Protein 1J2Z (pdb70)

Solvent-accessible surface area: 12544 Å² total; per-residue (Å²): 95,152,75,13,198,61,12,118,52,22,136,148,11,111,49,73,142,20,6,64,3,18,86,120,0,63,4,16,89,13,1,94,3,27,86,24,0,79,2,39,55,43,0,35,0,65,32,98,2,71,0,1,74,79,0,38,0,31,22,107,0,43,0,4,47,130,7,136,50,173,146,40,180,65,24,185,4,79,0,48,0,14,68,60,2,74,0,83,37,92,1,47,0,2,8,0,4,127,47,24,77,111,67,0,67,3,18,56,118,3,47,1,54,15,130,0,31,0,8,19,4,0,40,3,16,22,69,1,64,0,18,66,14,0,61,0,34,8,42,0,84,5,22,56,48,0,34,3,20,21,109,1,36,2,81,97,96,0,29,3,12,67,0,0,75,2,29,35,156,4,22,0,21,95,0,0,0,0,2,0,22,3,68,23,123,203,10,79,0,131,20,23,5,127,107,34,0,142,100,62,30,116,86,139,22,15,93,53,0,61,44,0,3,139,62,1,22,135,106,160,50,58,40,111,78,10,0,84,95,7,48,126,124,60,63,138,27,90,31,0,99,67,1,0,44,26,7,40,118,24,99,100,29,20,3,156,37,80,103

Organism: Helicobacter pylori (strain ATCC 700392 / 26695) (NCBI:txid85962)

Secondary structure (DSSP, 8-state):
--B-TT-EE-TTSEE-TT-EE-TT-EE-TT-EE-TT-EE-TT-EE-SEEEE-TT-EE-TT-EESPPPS-SS--S---EEEE-SS-EE-TT-EE----TTTTSEEEE-SS-EE-TT-EE-TT-EE-SS-EE-TT-EE-TT-EE-SS-EE-TT-EE-TT-EE-TT-EE-TT-EE-SBB-TTEEEETTBTEEEEE-HHHHHHHS-HHHHHHHHHHHHHHT-SSS-HHHHHHHHHHHTSS-HHHHHHHHHHHH-SS-BPP---

CATH classification: 2.160.10.10 (+1 more: 1.20.1180.10)

Nearest PDB structures (foldseek):
  1j2z-assembly1_A  TM=1.004E+00  e=4.850E-43  Helicobacter pylori
  6oss-assembly1_C  TM=9.678E-01  e=2.119E-19  Proteus mirabilis HI4320
  4e6u-assembly1_A  TM=9.624E-01  e=1.830E-19  Acinetobacter baumannii
  4eqy-assembly1_A  TM=9.671E-01  e=5.912E-19  Burkholderia thailandensis E264
  6p9p-assembly1_A  TM=9.018E-01  e=1.650E-18  Escherichia coli

Sequence (259 aa):
SKIAKTAIISPKAEINKGVEIGEFCVIGDGVKLDEGVKLHNNVTLQGHTFVGKNTEIFPFAVLGTQPQDLKYKGEYSELIIGEDNLIREFCMINPGTEGGIKKTLIGDKNLLMAYVHVAHDCVIGSHCILANGVTLAGHIEIGDYVNIGGLTAIHQFVRIAKGCMIAGKSALGKDVPPYCTVEGNRAFIRGLNRHRMRQLLESKDIDFIYALYKRLFRPIPSLRESAKLELEEHANNPFVKEICSFILESSRGVAYKSS

Structure (mmCIF, N/CA/C/O backbone):
data_1J2Z
#
_entry.id   1J2Z
#
_cell.length_a   90.686
_cell.length_b   90.686
_cell.length_c   148.203
_cell.angle_alpha   90.00
_cell.angle_beta   90.00
_cell.angle_gamma   120.00
#
_symmetry.space_group_name_H-M   'P 63 2 2'
#
loop_
_entity.id
_entity.type
_entity.pdbx_description
1 polymer 'Acyl-[acyl-carrier-protein]--UDP-N-acetylglucosamine O-acyltransferase'
2 non-polymer 'octyl 1-thio-beta-D-glucopyranoside'
3 non-polymer 'SULFATE ION'
4 non-polymer 'L(+)-TARTARIC ACID'
5 water water
#
loop_
_atom_site.group_PDB
_atom_site.id
_atom_site.type_symbol
_atom_site.label_atom_id
_atom_site.label_alt_id
_atom_site.label_comp_id
_atom_site.label_asym_id
_atom_site.label_entity_id
_atom_site.label_seq_id
_atom_site.pdbx_PDB_ins_code
_atom_site.Cartn_x
_atom_site.Cartn_y
_atom_site.Cartn_z
_atom_site.occupancy
_atom_site.B_iso_or_equiv
_atom_site.auth_seq_id
_atom_site.auth_comp_id
_atom_site.auth_asym_id
_atom_site.auth_atom_id
_atom_site.pdbx_PDB_model_num
ATOM 1 N N . SER A 1 2 ? 63.626 17.027 157.728 1.00 65.10 2 SER A N 1
ATOM 2 C CA . SER A 1 2 ? 63.049 16.032 158.678 1.00 61.22 2 SER A CA 1
ATOM 3 C C . SER A 1 2 ? 62.079 16.696 159.650 1.00 56.39 2 SER A C 1
ATOM 4 O 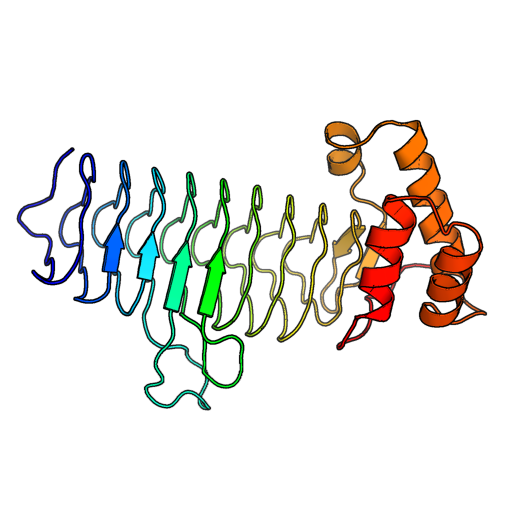O . SER A 1 2 ? 62.059 16.368 160.836 1.00 60.55 2 SER A O 1
ATOM 7 N N . LYS A 1 3 ? 61.273 17.626 159.149 1.00 48.79 3 LYS A N 1
ATOM 8 C CA . LYS A 1 3 ? 60.318 18.319 159.999 1.00 35.80 3 LYS A CA 1
ATOM 9 C C . L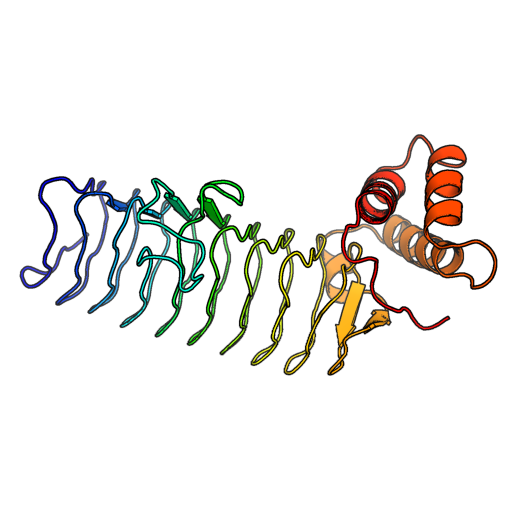YS A 1 3 ? 58.885 18.258 159.482 1.00 29.02 3 LYS A C 1
ATOM 10 O O . LYS A 1 3 ? 58.627 18.432 158.291 1.00 24.25 3 LYS A O 1
ATOM 16 N N . ILE A 1 4 ? 57.959 18.008 160.400 1.00 26.24 4 ILE A N 1
ATOM 17 C CA . ILE A 1 4 ? 56.543 17.930 160.083 1.00 28.34 4 ILE A CA 1
ATOM 18 C C . ILE A 1 4 ? 55.830 19.100 160.755 1.00 29.65 4 ILE A C 1
ATOM 19 O O . ILE A 1 4 ? 55.786 19.181 161.983 1.00 22.00 4 ILE A O 1
ATOM 24 N N . ALA A 1 5 ? 55.285 20.006 159.946 1.00 25.46 5 ALA A N 1
ATOM 25 C CA . ALA A 1 5 ? 54.579 21.172 160.469 1.00 27.63 5 ALA A CA 1
ATOM 26 C C . ALA A 1 5 ? 53.442 20.765 161.407 1.00 29.04 5 ALA A C 1
ATOM 27 O O . ALA A 1 5 ? 52.669 19.852 161.110 1.00 26.16 5 ALA A O 1
ATOM 29 N N . LYS A 1 6 ? 53.346 21.456 162.539 1.00 24.27 6 LYS A N 1
ATOM 30 C CA . LYS A 1 6 ? 52.316 21.173 163.531 1.00 27.20 6 LYS A CA 1
ATOM 31 C C . LYS A 1 6 ? 50.909 21.476 163.017 1.00 26.22 6 LYS A C 1
ATOM 32 O O . LYS A 1 6 ? 49.936 20.878 163.473 1.00 26.39 6 LYS A O 1
ATOM 38 N N . THR A 1 7 ? 50.804 22.412 162.078 1.00 17.77 7 THR A N 1
ATOM 39 C CA . THR A 1 7 ? 49.509 22.787 161.519 1.00 21.65 7 THR A CA 1
ATOM 40 C C . THR A 1 7 ? 48.987 21.773 160.503 1.00 21.70 7 THR A C 1
ATOM 41 O O . THR A 1 7 ? 47.806 21.786 160.161 1.00 25.50 7 THR A O 1
ATOM 45 N N . ALA A 1 8 ? 49.866 20.912 160.005 1.00 19.32 8 ALA A N 1
ATOM 46 C CA . ALA A 1 8 ? 49.459 19.905 159.027 1.00 24.71 8 ALA A CA 1
ATOM 47 C C . ALA A 1 8 ? 48.461 18.923 159.640 1.00 20.71 8 ALA A C 1
ATOM 48 O O . ALA A 1 8 ? 48.568 18.579 160.817 1.00 20.40 8 ALA A O 1
ATOM 50 N N . ILE A 1 9 ? 47.483 18.494 158.844 1.00 16.33 9 ILE A N 1
ATOM 51 C CA . ILE A 1 9 ? 46.481 17.534 159.300 1.00 17.11 9 ILE A CA 1
ATOM 52 C C . ILE A 1 9 ? 46.866 16.188 158.700 1.00 21.46 9 ILE A C 1
ATOM 53 O O . ILE A 1 9 ? 46.824 16.002 157.482 1.00 21.64 9 ILE A O 1
ATOM 58 N N . ILE A 1 10 ? 47.235 15.253 159.565 1.00 21.67 10 ILE A N 1
ATOM 59 C CA . ILE A 1 10 ? 47.686 13.938 159.131 1.00 22.29 10 ILE A CA 1
ATOM 60 C C . ILE A 1 10 ? 46.913 12.814 159.811 1.00 23.02 10 ILE A C 1
ATOM 61 O O . ILE A 1 10 ? 46.961 12.667 161.029 1.00 21.07 10 ILE A O 1
ATOM 66 N N . SER A 1 11 ? 46.201 12.024 159.019 1.00 23.77 11 SER A N 1
ATOM 67 C CA . SER A 1 11 ? 45.432 10.910 159.558 1.00 23.49 11 SER A CA 1
ATOM 68 C C . SER A 1 11 ? 46.334 9.951 160.316 1.00 25.28 11 SER A C 1
ATOM 69 O O . SER A 1 11 ? 47.440 9.643 159.876 1.00 20.66 11 SER A O 1
ATOM 72 N N . PRO A 1 12 ? 45.879 9.474 161.479 1.00 25.06 12 PRO A N 1
ATOM 73 C CA . PRO A 1 12 ? 46.725 8.542 162.225 1.00 27.06 12 PRO A CA 1
ATOM 74 C C . PRO A 1 12 ? 46.910 7.226 161.463 1.00 24.80 12 PRO A C 1
ATOM 75 O O . PRO A 1 12 ? 47.816 6.458 161.757 1.00 23.07 12 PRO A O 1
ATOM 79 N N . LYS A 1 13 ? 46.062 6.982 160.469 1.00 22.74 13 LYS A N 1
ATOM 80 C CA . LYS A 1 13 ? 46.155 5.753 159.682 1.00 19.97 13 LYS A CA 1
ATOM 81 C C . LYS A 1 13 ? 47.134 5.850 158.518 1.00 24.27 13 LYS A C 1
ATOM 82 O O . LYS A 1 13 ? 47.477 4.839 157.902 1.00 21.42 13 LYS A O 1
ATOM 88 N N . ALA A 1 14 ? 47.586 7.063 158.209 1.00 22.06 14 ALA A N 1
ATOM 89 C CA . ALA A 1 14 ? 48.539 7.239 157.121 1.00 21.42 14 ALA A CA 1
ATOM 90 C C . ALA A 1 14 ? 49.885 6.722 157.609 1.00 22.99 14 ALA A C 1
ATOM 91 O O . ALA A 1 14 ? 50.149 6.719 158.812 1.00 23.49 14 ALA A O 1
ATOM 93 N N . GLU A 1 15 ? 50.724 6.276 156.682 1.00 21.68 15 GLU A N 1
ATOM 94 C CA . GLU A 1 15 ? 52.043 5.760 157.028 1.00 22.59 15 GLU A CA 1
ATOM 95 C C . GLU A 1 15 ? 53.094 6.751 156.537 1.00 24.42 15 GLU A C 1
ATOM 96 O O . GLU A 1 15 ? 53.237 6.974 155.337 1.00 21.76 15 GLU A O 1
ATOM 102 N N . ILE A 1 16 ? 53.810 7.356 157.479 1.00 21.63 16 ILE A N 1
ATOM 103 C CA . ILE A 1 16 ? 54.836 8.343 157.167 1.00 25.30 16 ILE A CA 1
ATOM 104 C C . ILE A 1 16 ? 56.201 7.802 157.580 1.00 26.45 16 ILE A C 1
ATOM 105 O O . ILE A 1 16 ? 56.491 7.700 158.766 1.00 20.22 16 ILE A O 1
ATOM 110 N N . ASN A 1 17 ? 57.035 7.467 156.603 1.00 27.09 17 ASN A N 1
ATOM 111 C CA . ASN A 1 17 ? 58.362 6.925 156.885 1.00 32.96 17 ASN A CA 1
ATOM 112 C C . ASN A 1 17 ? 59.278 7.991 157.471 1.00 35.25 17 ASN A C 1
ATOM 113 O O . ASN A 1 17 ? 58.883 9.148 157.635 1.00 33.91 17 ASN A O 1
ATOM 118 N N . LYS A 1 18 ? 60.507 7.595 157.787 1.00 35.41 18 LYS A N 1
ATOM 119 C CA . LYS A 1 18 ? 61.477 8.509 158.365 1.00 34.05 18 LYS A CA 1
ATOM 120 C C . LYS A 1 18 ? 62.037 9.496 157.346 1.00 34.48 18 LYS A C 1
ATOM 121 O O . LYS A 1 18 ? 62.047 9.230 156.143 1.00 33.49 18 LYS A O 1
ATOM 127 N N . GLY A 1 19 ? 62.496 10.642 157.842 1.00 35.80 19 GLY A N 1
ATOM 128 C CA . GLY A 1 19 ? 63.067 11.662 156.979 1.00 32.17 19 GLY A CA 1
ATOM 129 C C . GLY A 1 19 ? 62.066 12.456 156.158 1.00 32.02 19 GLY A C 1
ATOM 130 O O . GLY A 1 19 ? 62.461 13.287 155.344 1.00 36.72 19 GLY A O 1
ATOM 131 N N . VAL A 1 20 ? 60.774 12.220 156.365 1.00 31.73 20 VAL A N 1
ATOM 132 C CA . VAL A 1 20 ? 59.749 12.933 155.605 1.00 25.57 20 VAL A CA 1
ATOM 133 C C . VAL A 1 20 ? 59.504 14.361 156.099 1.00 24.92 20 VAL A C 1
ATOM 134 O O . VAL A 1 20 ? 59.373 14.601 157.292 1.00 24.90 20 VAL A O 1
ATOM 138 N N . GLU A 1 21 ? 59.446 15.302 155.164 1.00 20.76 21 GLU A N 1
ATOM 139 C CA . GLU A 1 21 ? 59.194 16.698 155.493 1.00 21.90 21 GLU A CA 1
ATOM 140 C C . GLU A 1 21 ? 57.789 17.062 155.029 1.00 20.71 21 GLU A C 1
ATOM 141 O O . GLU A 1 21 ? 57.415 16.794 153.885 1.00 21.71 21 GLU A O 1
ATOM 147 N N . ILE A 1 22 ? 57.016 17.676 155.917 1.00 19.72 22 ILE A N 1
ATOM 148 C CA . ILE A 1 22 ? 55.649 18.063 155.595 1.00 23.58 22 ILE A CA 1
ATOM 149 C C . ILE A 1 22 ? 55.461 19.532 155.961 1.00 25.69 22 ILE A C 1
ATOM 150 O O . ILE A 1 22 ? 55.607 19.915 157.121 1.00 22.30 22 ILE A O 1
ATOM 155 N N . GLY A 1 23 ? 55.148 20.349 154.959 1.00 23.92 23 GLY A N 1
ATOM 156 C CA . GLY A 1 23 ? 54.974 21.773 155.187 1.00 20.42 23 GLY A CA 1
ATOM 157 C C . GLY A 1 23 ? 53.695 22.150 155.901 1.00 19.54 23 GLY A C 1
ATOM 158 O O . GLY A 1 23 ? 52.880 21.290 156.227 1.00 18.95 23 GLY A O 1
ATOM 159 N N . GLU A 1 24 ? 53.517 23.448 156.132 1.00 20.69 24 GLU A N 1
ATOM 160 C CA . GLU A 1 24 ? 52.338 23.969 156.822 1.00 17.93 24 GLU A CA 1
ATOM 161 C C . GLU A 1 24 ? 51.024 23.651 156.108 1.00 17.35 24 GLU A C 1
ATOM 162 O O . GLU A 1 24 ? 50.940 23.691 154.883 1.00 18.60 24 GLU A O 1
ATOM 168 N N . PHE A 1 25 ? 50.001 23.344 156.896 1.00 17.37 25 PHE A N 1
ATOM 169 C CA . PHE A 1 25 ? 48.662 23.071 156.386 1.00 18.58 25 PHE A CA 1
ATOM 170 C C . PHE A 1 25 ? 48.476 21.929 155.388 1.00 19.78 25 PHE A C 1
ATOM 171 O O . PHE A 1 25 ? 47.499 21.924 154.645 1.00 24.22 25 PHE A O 1
ATOM 179 N N . CYS A 1 26 ? 49.389 20.966 155.338 1.00 19.62 26 CYS A N 1
ATOM 180 C CA . CYS A 1 26 ? 49.178 19.859 154.410 1.00 17.59 26 CYS A CA 1
ATOM 181 C C . CYS A 1 26 ? 47.994 19.052 154.930 1.00 15.24 26 CYS A C 1
ATOM 182 O O . CYS A 1 26 ? 47.733 19.040 156.132 1.00 15.30 26 CYS A O 1
ATOM 185 N N . VAL A 1 27 ? 47.266 18.402 154.027 1.00 17.22 27 VAL A N 1
ATOM 186 C CA . VAL A 1 27 ? 46.128 17.567 154.410 1.00 18.80 27 VAL A CA 1
ATOM 187 C C . VAL A 1 27 ? 46.426 16.172 153.877 1.00 21.20 27 VAL A C 1
ATOM 188 O O . VAL A 1 27 ? 46.505 15.963 152.664 1.00 17.35 27 VAL A O 1
ATOM 192 N N . ILE A 1 28 ? 46.605 15.228 154.798 1.00 19.67 28 ILE A N 1
ATOM 193 C CA . ILE A 1 28 ? 46.949 13.855 154.453 1.00 21.09 28 ILE A CA 1
ATOM 194 C C . ILE A 1 28 ? 45.913 12.847 154.948 1.00 22.06 28 ILE A C 1
ATOM 195 O O . ILE A 1 28 ? 45.738 12.666 156.154 1.00 21.40 28 ILE A O 1
ATOM 200 N N . GLY A 1 29 ? 45.241 12.200 153.995 1.00 22.50 29 GLY A N 1
ATOM 201 C CA . GLY A 1 29 ? 44.198 11.226 154.292 1.00 21.36 29 GLY A CA 1
ATOM 202 C C . GLY A 1 29 ? 44.648 9.904 154.894 1.00 23.64 29 GLY A C 1
ATOM 203 O O . GLY A 1 29 ? 45.845 9.609 154.969 1.00 15.28 29 GLY A O 1
ATOM 204 N N . ASP A 1 30 ? 43.680 9.086 155.296 1.00 19.91 30 ASP A N 1
ATOM 205 C CA . ASP A 1 30 ? 43.991 7.824 155.940 1.00 25.87 30 ASP A CA 1
ATOM 206 C C . ASP A 1 30 ? 44.502 6.678 155.073 1.00 27.66 30 ASP A C 1
ATOM 207 O O . ASP A 1 30 ? 44.798 5.614 155.596 1.00 30.10 30 ASP A O 1
ATOM 212 N N . GLY A 1 31 ? 44.620 6.886 153.766 1.00 21.85 31 GLY A N 1
ATOM 213 C CA . GLY A 1 31 ? 45.124 5.828 152.906 1.00 22.43 31 GLY A CA 1
ATOM 214 C C . GLY A 1 31 ? 46.457 6.191 152.266 1.00 20.99 31 GLY A C 1
ATOM 215 O O . GLY A 1 31 ? 46.931 5.504 151.366 1.00 17.47 31 GLY A O 1
ATOM 216 N N . VAL A 1 32 ? 47.072 7.267 152.746 1.00 18.75 32 VAL A N 1
ATOM 217 C CA . VAL A 1 32 ? 48.336 7.737 152.192 1.00 17.43 32 VAL A CA 1
ATOM 218 C C . VAL A 1 32 ? 49.576 7.084 152.795 1.00 19.31 32 VAL A C 1
ATOM 219 O O . VAL A 1 32 ? 49.606 6.733 153.976 1.00 18.44 32 VAL A O 1
ATOM 223 N N . LYS A 1 33 ? 50.599 6.930 151.963 1.00 18.94 33 LYS A N 1
ATOM 224 C CA . LYS A 1 33 ? 51.872 6.368 152.385 1.00 18.85 33 LYS A CA 1
ATOM 225 C C . LYS A 1 33 ? 52.966 7.244 151.792 1.00 19.93 33 LYS A C 1
ATOM 226 O O . LYS A 1 33 ? 52.955 7.536 150.596 1.00 20.65 33 LYS A O 1
ATOM 232 N N . LEU A 1 34 ? 53.895 7.682 152.631 1.00 21.11 34 LEU A N 1
ATOM 233 C CA . LEU A 1 34 ? 54.994 8.519 152.172 1.00 20.64 34 LEU A CA 1
ATOM 234 C C . LEU A 1 34 ? 56.300 7.814 152.511 1.00 21.27 34 LEU A C 1
ATOM 235 O O . LEU A 1 34 ? 56.624 7.613 153.682 1.00 22.27 34 LEU A O 1
ATOM 240 N N . ASP A 1 35 ? 57.043 7.431 151.482 1.00 22.38 35 ASP A N 1
ATOM 241 C CA . ASP A 1 35 ? 58.305 6.737 151.681 1.00 17.03 35 ASP A CA 1
ATOM 242 C C . ASP A 1 35 ? 59.381 7.718 152.137 1.00 22.72 35 ASP A C 1
ATOM 243 O O . ASP A 1 35 ? 59.161 8.932 152.192 1.00 18.82 35 ASP A O 1
ATOM 248 N N . GLU A 1 36 ? 60.543 7.172 152.467 1.00 22.52 36 GLU A N 1
ATOM 249 C CA . GLU A 1 36 ? 61.677 7.947 152.946 1.00 23.26 36 GLU A CA 1
ATOM 250 C C . GLU A 1 36 ? 62.096 9.156 152.115 1.00 20.74 36 GLU A C 1
ATOM 251 O O . GLU A 1 36 ? 62.142 9.103 150.883 1.00 22.07 36 GLU A O 1
ATOM 257 N N . GLY A 1 37 ? 62.404 10.247 152.812 1.00 15.67 37 GLY A N 1
ATOM 258 C CA . GLY A 1 37 ? 62.875 11.450 152.153 1.00 21.05 37 GLY A CA 1
ATOM 259 C C . GLY A 1 37 ? 61.868 12.283 151.384 1.00 25.53 37 GLY A C 1
ATOM 260 O O . GLY A 1 37 ? 62.257 13.253 150.734 1.00 22.45 37 GLY A O 1
ATOM 261 N N . VAL A 1 38 ? 60.590 11.918 151.435 1.00 20.55 38 VAL A N 1
ATOM 262 C CA . VAL A 1 38 ? 59.576 12.692 150.724 1.00 20.29 38 VAL A CA 1
ATOM 263 C C . VAL A 1 38 ? 59.473 14.096 151.304 1.00 20.15 38 VAL A C 1
ATOM 264 O O . VAL A 1 38 ? 59.501 14.275 152.522 1.00 24.02 38 VAL A O 1
ATOM 268 N N . LYS A 1 39 ? 59.360 15.091 150.428 1.00 17.50 39 LYS A N 1
ATOM 269 C CA . LYS A 1 39 ? 59.225 16.469 150.877 1.00 21.06 39 LYS A CA 1
ATOM 270 C C . LYS A 1 39 ? 57.958 17.123 150.338 1.00 17.84 39 LYS A C 1
ATOM 271 O O . LYS A 1 39 ? 57.797 17.303 149.132 1.00 18.57 39 LYS A O 1
ATOM 277 N N . LEU A 1 40 ? 57.060 17.477 151.248 1.00 19.10 40 LEU A N 1
ATOM 278 C CA . LEU A 1 40 ? 55.822 18.131 150.876 1.00 19.09 40 LEU A CA 1
ATOM 279 C C . LEU A 1 40 ? 55.931 19.574 151.313 1.00 17.35 40 LEU A C 1
ATOM 280 O O . LEU A 1 40 ? 56.208 19.849 152.479 1.00 19.14 40 LEU A O 1
ATOM 285 N N . HIS A 1 41 ? 55.725 20.502 150.387 1.00 20.18 41 HIS A N 1
ATOM 286 C CA . HIS A 1 41 ? 55.766 21.906 150.758 1.00 18.84 41 HIS A CA 1
ATOM 287 C C . HIS A 1 41 ? 54.466 22.194 151.485 1.00 17.82 41 HIS A C 1
ATOM 288 O O . HIS A 1 41 ? 53.703 21.277 151.782 1.00 17.48 41 HIS A O 1
ATOM 295 N N . ASN A 1 42 ? 54.208 23.456 151.788 1.00 16.76 42 ASN A N 1
ATOM 296 C CA . ASN A 1 42 ? 52.973 23.797 152.476 1.00 19.83 42 ASN A CA 1
ATOM 297 C C . ASN A 1 42 ? 51.763 23.527 151.585 1.00 17.55 42 ASN A C 1
ATOM 298 O O . ASN A 1 42 ? 51.860 23.558 150.360 1.00 17.84 42 ASN A O 1
ATOM 303 N N . ASN A 1 43 ? 50.632 23.238 152.217 1.00 18.74 43 ASN A N 1
ATOM 304 C CA . ASN A 1 43 ? 49.373 23.042 151.508 1.00 18.17 43 ASN A CA 1
ATOM 305 C C . ASN A 1 43 ? 49.280 21.984 150.411 1.00 19.97 43 ASN A C 1
ATOM 306 O O . ASN A 1 43 ? 48.693 22.234 149.354 1.00 16.29 43 ASN A O 1
ATOM 311 N N . VAL A 1 44 ? 49.863 20.815 150.641 1.00 16.21 44 VAL A N 1
ATOM 312 C CA . VAL A 1 44 ? 49.737 19.742 149.665 1.00 18.02 44 VAL A CA 1
ATOM 313 C C . VAL A 1 44 ? 48.565 18.880 150.147 1.00 18.70 44 VAL A C 1
ATOM 314 O O . VAL A 1 44 ? 48.433 18.615 151.346 1.00 16.73 44 VAL A O 1
ATOM 318 N N . THR A 1 45 ? 47.697 18.467 149.227 1.00 18.36 45 THR A N 1
ATOM 319 C CA . THR A 1 45 ? 46.571 17.623 149.602 1.00 16.45 45 THR A CA 1
ATOM 320 C C . THR A 1 45 ? 46.767 16.216 149.048 1.00 17.82 45 THR A C 1
ATOM 321 O O . THR A 1 45 ? 46.875 16.029 147.839 1.00 18.61 45 THR A O 1
ATOM 325 N N . LEU A 1 46 ? 46.814 15.233 149.941 1.00 15.45 46 LEU A N 1
ATOM 326 C CA . LEU A 1 46 ? 46.980 13.842 149.543 1.00 14.61 46 LEU A CA 1
ATOM 327 C C . LEU A 1 46 ? 45.797 13.045 150.088 1.00 19.41 46 LEU A C 1
ATOM 328 O O . LEU A 1 46 ? 45.625 12.931 151.300 1.00 20.98 46 LEU A O 1
ATOM 333 N N . GLN A 1 47 ? 44.979 12.508 149.188 1.00 20.65 47 GLN A N 1
ATOM 334 C CA . GLN A 1 47 ? 43.804 11.728 149.565 1.00 22.39 47 GLN A CA 1
ATOM 335 C C . GLN A 1 47 ? 43.841 10.347 148.904 1.00 18.98 47 GLN A C 1
ATOM 336 O O . GLN A 1 47 ? 44.760 10.028 148.152 1.00 17.45 47 GLN A O 1
ATOM 342 N N . GLY A 1 48 ? 42.823 9.538 149.177 1.00 21.36 48 GLY A N 1
ATOM 343 C CA . GLY A 1 48 ? 42.750 8.212 148.585 1.00 22.39 48 GLY A CA 1
ATOM 344 C C . GLY A 1 48 ? 43.895 7.284 148.948 1.00 22.76 48 GLY A C 1
ATOM 345 O O . GLY A 1 48 ? 44.685 7.569 149.849 1.00 17.76 48 GLY A O 1
ATOM 346 N N . HIS A 1 49 ? 43.980 6.168 148.230 1.00 21.01 49 HIS A N 1
ATOM 347 C CA . HIS A 1 49 ? 45.010 5.160 148.454 1.00 22.85 49 HIS A CA 1
ATOM 348 C C . HIS A 1 49 ? 46.198 5.553 147.600 1.00 23.53 49 HIS A C 1
ATOM 349 O O . HIS A 1 49 ? 46.402 5.028 146.504 1.00 21.18 49 HIS A O 1
ATOM 356 N N . THR A 1 50 ? 46.980 6.484 148.132 1.00 23.09 50 THR A N 1
ATOM 357 C CA . THR A 1 50 ? 48.122 7.039 147.433 1.00 20.98 50 THR A CA 1
ATOM 358 C C . THR A 1 50 ? 49.475 6.737 148.067 1.00 20.59 50 THR A C 1
ATOM 359 O O . THR A 1 50 ? 49.667 6.912 149.273 1.00 21.37 50 THR A O 1
ATOM 363 N N . PHE A 1 51 ? 50.408 6.286 147.235 1.00 15.82 51 PHE A N 1
ATOM 364 C CA . PHE A 1 51 ? 51.762 5.981 147.675 1.00 15.95 51 PHE A CA 1
ATOM 365 C C . PHE A 1 51 ? 52.692 6.963 146.968 1.00 17.25 51 PHE A C 1
ATOM 366 O O . PHE A 1 51 ? 52.597 7.145 145.750 1.00 18.14 51 PHE A O 1
ATOM 374 N N . VAL A 1 52 ? 53.577 7.594 147.734 1.00 18.76 52 VAL A N 1
ATOM 375 C CA . VAL A 1 52 ? 54.540 8.554 147.197 1.00 17.65 52 VAL A CA 1
ATOM 376 C C . VAL A 1 52 ? 55.950 8.035 147.508 1.00 19.58 52 VAL A C 1
ATOM 377 O O . VAL A 1 52 ? 56.352 7.955 148.675 1.00 18.36 52 VAL A O 1
ATOM 381 N N . GLY A 1 53 ? 56.681 7.682 146.449 1.00 22.35 53 GLY A N 1
ATOM 382 C CA . GLY A 1 53 ? 58.023 7.130 146.572 1.00 20.04 53 GLY A CA 1
ATOM 383 C C . GLY A 1 53 ? 59.127 7.998 147.150 1.00 22.29 53 GLY A C 1
ATOM 384 O O . GLY A 1 53 ? 59.015 9.223 147.211 1.00 17.97 53 GLY A O 1
ATOM 385 N N . LYS A 1 54 ? 60.212 7.337 147.552 1.00 23.21 54 LYS A N 1
ATOM 386 C CA . LYS A 1 54 ? 61.369 7.990 148.158 1.00 23.18 54 LYS A CA 1
ATOM 387 C C . LYS A 1 54 ? 61.872 9.236 147.448 1.00 21.24 54 LYS A C 1
ATOM 388 O O . LYS A 1 54 ? 62.026 9.258 146.225 1.00 22.58 54 LYS A O 1
ATOM 394 N N . ASN A 1 55 ? 62.134 10.263 148.250 1.00 17.21 55 ASN A N 1
ATOM 395 C CA . ASN A 1 55 ? 62.680 11.529 147.791 1.00 19.58 55 ASN A CA 1
ATOM 396 C C . ASN A 1 55 ? 61.825 12.358 146.841 1.00 22.85 55 ASN A C 1
ATOM 397 O O . ASN A 1 55 ? 62.298 13.349 146.288 1.00 23.11 55 ASN A O 1
ATOM 402 N N . THR A 1 56 ? 60.573 11.974 146.640 1.00 20.94 56 THR A N 1
ATOM 403 C CA . THR A 1 56 ? 59.736 12.774 145.757 1.00 18.70 56 THR A CA 1
ATOM 404 C C . THR A 1 56 ? 59.382 14.074 146.475 1.00 20.33 56 THR A C 1
ATOM 405 O O . THR A 1 56 ? 59.158 14.080 147.687 1.00 21.17 56 THR A O 1
ATOM 409 N N . GLU A 1 57 ? 59.369 15.177 145.732 1.00 17.24 57 GLU A N 1
ATOM 410 C CA . GLU A 1 57 ? 59.050 16.482 146.306 1.00 18.99 57 GLU A CA 1
ATOM 411 C C . GLU A 1 57 ? 57.825 17.054 145.605 1.00 19.49 57 GLU A C 1
ATOM 412 O O . GLU A 1 57 ? 57.747 17.052 144.378 1.00 17.07 57 GLU A O 1
ATOM 418 N N . ILE A 1 58 ? 56.870 17.537 146.395 1.00 17.58 58 ILE A N 1
ATOM 419 C CA . ILE A 1 58 ? 55.630 18.081 145.859 1.00 16.39 58 ILE A CA 1
ATOM 420 C C . ILE A 1 58 ? 55.419 19.511 146.347 1.00 19.78 58 ILE A C 1
ATOM 421 O O . ILE A 1 58 ? 55.451 19.776 147.549 1.00 18.92 58 ILE A O 1
ATOM 426 N N . PHE A 1 59 ? 55.190 20.423 145.405 1.00 19.43 59 PHE A N 1
ATOM 427 C CA . PHE A 1 59 ? 55.012 21.838 145.718 1.00 16.08 59 PHE A CA 1
ATOM 428 C C . PHE A 1 59 ? 53.600 22.262 146.146 1.00 19.29 59 PHE A C 1
ATOM 429 O O . PHE A 1 59 ? 52.637 21.516 145.979 1.00 20.53 59 PHE A O 1
ATOM 437 N N . PRO A 1 60 ? 53.464 23.484 146.696 1.00 19.54 60 PRO A N 1
ATOM 438 C CA . PRO A 1 60 ? 52.184 24.022 147.169 1.00 19.10 60 PRO A CA 1
ATOM 439 C C . PRO A 1 60 ? 50.954 23.890 146.287 1.00 18.10 60 PRO A C 1
ATOM 440 O O . PRO A 1 60 ? 51.006 24.073 145.075 1.00 20.72 60 PRO A O 1
ATOM 444 N N . PHE A 1 61 ? 49.840 23.571 146.936 1.00 17.39 61 PHE A N 1
ATOM 445 C CA . PHE A 1 61 ? 48.545 23.453 146.290 1.00 14.79 61 PHE A CA 1
ATOM 446 C C . PHE A 1 61 ? 48.380 22.351 145.256 1.00 20.15 61 PHE A C 1
ATOM 447 O O . PHE A 1 61 ? 47.504 22.430 144.394 1.00 22.27 61 PHE A O 1
ATOM 455 N N . ALA A 1 62 ? 49.220 21.324 145.327 1.00 17.31 62 ALA A N 1
ATOM 456 C CA . ALA A 1 62 ? 49.068 20.201 144.412 1.00 19.72 62 ALA A CA 1
ATOM 457 C C . ALA A 1 62 ? 48.001 19.315 145.056 1.00 21.10 62 ALA A C 1
ATOM 458 O O . ALA A 1 62 ? 47.886 19.273 146.282 1.00 17.14 62 ALA A O 1
ATOM 460 N N . VAL A 1 63 ? 47.213 18.623 144.243 1.00 16.91 63 VAL A N 1
ATOM 461 C CA . VAL A 1 63 ? 46.182 17.746 144.779 1.00 17.11 63 VAL A CA 1
ATOM 462 C C . VAL A 1 63 ? 46.372 16.360 144.192 1.00 17.25 63 VAL A C 1
ATOM 463 O O . VAL A 1 63 ? 46.278 16.176 142.977 1.00 20.28 63 VAL A O 1
ATOM 467 N N . LEU A 1 64 ? 46.641 15.387 145.055 1.00 16.36 64 LEU A N 1
ATOM 468 C CA . LEU A 1 64 ? 46.858 14.021 144.594 1.00 16.61 64 LEU A CA 1
ATOM 469 C C . LEU A 1 64 ? 45.963 13.030 145.317 1.00 16.50 64 LEU A C 1
ATOM 470 O O . LEU A 1 64 ? 45.860 13.044 146.543 1.00 17.30 64 LEU A O 1
ATOM 475 N N . GLY A 1 65 ? 45.299 12.177 144.552 1.00 18.49 65 GLY A N 1
ATOM 476 C CA . GLY A 1 65 ? 44.468 11.173 145.175 1.00 13.21 65 GLY A CA 1
ATOM 477 C C . GLY A 1 65 ? 42.980 11.411 145.267 1.00 17.23 65 GLY A C 1
ATOM 478 O O .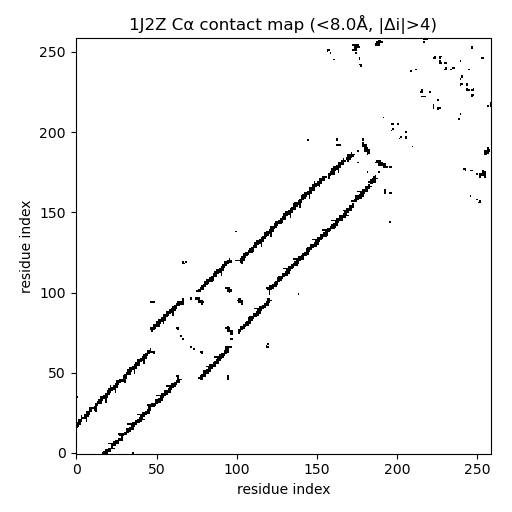 GLY A 1 65 ? 42.273 10.510 145.696 1.00 18.38 65 GLY A O 1
ATOM 479 N N . THR A 1 66 ? 42.490 12.596 144.906 1.00 16.48 66 THR A N 1
ATOM 480 C CA . THR A 1 66 ? 41.050 12.818 144.964 1.00 21.91 66 THR A CA 1
ATOM 481 C C . THR A 1 66 ? 40.439 11.949 143.872 1.00 19.36 66 THR A C 1
ATOM 482 O O . THR A 1 66 ? 41.129 11.551 142.934 1.00 17.52 66 THR A O 1
ATOM 486 N N . GLN A 1 67 ? 39.150 11.659 143.991 1.00 20.63 67 GLN A N 1
ATOM 487 C CA . GLN A 1 67 ? 38.470 10.800 143.026 1.00 23.31 67 GLN A CA 1
ATOM 488 C C . GLN A 1 67 ? 38.513 11.276 141.580 1.00 25.69 67 GLN A C 1
ATOM 489 O O . GLN A 1 67 ? 38.518 12.477 141.302 1.00 20.37 67 GLN A O 1
ATOM 495 N N . PRO A 1 68 ? 38.558 10.329 140.631 1.00 23.60 68 PRO A N 1
ATOM 496 C CA . PRO A 1 68 ? 38.593 10.727 139.223 1.00 27.80 68 PRO A CA 1
ATOM 497 C C . PRO A 1 68 ? 37.375 11.573 138.859 1.00 28.67 68 PRO A C 1
ATOM 498 O O . PRO A 1 68 ? 36.332 11.493 139.513 1.00 23.31 68 PRO A O 1
ATOM 502 N N . GLN A 1 69 ? 37.523 12.399 137.829 1.00 21.32 69 GLN A N 1
ATOM 503 C CA . GLN A 1 69 ? 36.438 13.263 137.385 1.00 31.07 69 GLN A CA 1
ATOM 504 C C . GLN A 1 69 ? 35.424 12.456 136.585 1.00 33.64 69 GLN A C 1
ATOM 505 O O . GLN A 1 69 ? 34.243 12.796 136.536 1.00 40.70 69 GLN A O 1
ATOM 511 N N . ASP A 1 70 ? 35.900 11.374 135.978 1.00 42.11 70 ASP A N 1
ATOM 512 C CA . ASP A 1 70 ? 35.062 10.477 135.187 1.00 54.83 70 ASP A CA 1
ATOM 513 C C . ASP A 1 70 ? 33.736 10.163 135.890 1.00 58.00 70 ASP A C 1
ATOM 514 O O . ASP A 1 70 ? 33.702 9.909 137.096 1.00 52.18 70 ASP A O 1
ATOM 519 N N . LEU A 1 71 ? 32.648 10.178 135.125 1.00 63.33 71 LEU A N 1
ATOM 520 C CA . LEU A 1 71 ? 31.321 9.903 135.669 1.00 70.55 71 LEU A CA 1
ATOM 521 C C . LEU A 1 71 ? 31.118 8.423 135.967 1.00 71.01 71 LEU A C 1
ATOM 522 O O . LEU A 1 71 ? 30.407 8.064 136.906 1.00 70.36 71 LEU A O 1
ATOM 527 N N . LYS A 1 72 ? 31.741 7.567 135.162 1.00 72.46 72 LYS A N 1
ATOM 528 C CA . LYS A 1 72 ? 31.624 6.123 135.333 1.00 72.94 72 LYS A CA 1
ATOM 529 C C . LYS A 1 72 ? 32.103 5.665 136.709 1.00 72.26 72 LYS A C 1
ATOM 530 O O . LYS A 1 72 ? 31.688 4.615 137.200 1.00 71.88 72 LYS A O 1
ATOM 536 N N . TYR A 1 73 ? 32.976 6.454 137.328 1.00 71.03 73 TYR A N 1
ATOM 537 C CA . TYR A 1 73 ? 33.501 6.113 138.646 1.00 69.43 73 TYR A CA 1
ATOM 538 C C . TYR A 1 73 ? 32.374 5.996 139.665 1.00 71.86 73 TYR A C 1
ATOM 539 O O . TYR A 1 73 ? 31.443 6.802 139.667 1.00 70.88 73 TYR A O 1
ATOM 548 N N . LYS A 1 74 ? 32.466 4.996 140.536 1.00 74.57 74 LYS A N 1
ATOM 549 C CA . LYS A 1 74 ? 31.445 4.781 141.556 1.00 77.73 74 LYS A CA 1
ATOM 550 C C . LYS A 1 74 ? 32.063 4.397 142.901 1.00 76.22 74 LYS A C 1
ATOM 551 O O . LYS A 1 74 ? 31.896 3.271 143.370 1.00 77.13 74 LYS A O 1
ATOM 557 N N . GLY A 1 75 ? 32.772 5.341 143.516 1.00 74.40 75 GLY A N 1
ATOM 558 C CA . GLY A 1 75 ? 33.400 5.083 144.801 1.00 71.81 75 GLY A CA 1
ATOM 559 C C . GLY A 1 75 ? 34.208 3.800 144.798 1.00 71.85 75 GLY A C 1
ATOM 560 O O . GLY A 1 75 ? 34.316 3.113 145.815 1.00 71.97 75 GLY A O 1
ATOM 561 N N . GLU A 1 76 ? 34.784 3.483 143.644 1.00 70.05 76 GLU A N 1
ATOM 562 C CA . GLU A 1 76 ? 35.580 2.276 143.482 1.00 64.12 76 GLU A CA 1
ATOM 563 C C . GLU A 1 76 ? 36.840 2.292 144.340 1.00 62.35 76 GLU A C 1
ATOM 564 O O . GLU A 1 76 ? 37.252 3.331 144.858 1.00 60.12 76 GLU A O 1
ATOM 570 N N . TYR A 1 77 ? 37.444 1.117 144.469 1.00 60.11 77 TYR A N 1
ATOM 571 C CA . TYR A 1 77 ? 38.662 0.918 145.240 1.00 52.65 77 TYR A CA 1
ATOM 572 C C . TYR A 1 77 ? 39.839 0.982 144.263 1.00 45.07 77 TYR A C 1
ATOM 573 O O . TYR A 1 77 ? 40.147 -0.009 143.601 1.00 44.96 77 TYR A O 1
ATOM 582 N N . SER A 1 78 ? 40.490 2.139 144.168 1.00 35.79 78 SER A N 1
ATOM 583 C CA . SER A 1 78 ? 41.624 2.302 143.258 1.00 30.43 78 SER A CA 1
ATOM 584 C C . SER A 1 78 ? 42.807 2.970 143.944 1.00 25.17 78 SER A C 1
ATOM 585 O O . SER A 1 78 ? 42.679 3.473 145.056 1.00 21.26 78 SER A O 1
ATOM 588 N N . GLU A 1 79 ? 43.952 2.997 143.268 1.00 20.17 79 GLU A N 1
ATOM 589 C CA . GLU A 1 79 ? 45.153 3.580 143.849 1.00 20.46 79 GLU A CA 1
ATOM 590 C C . GLU A 1 79 ?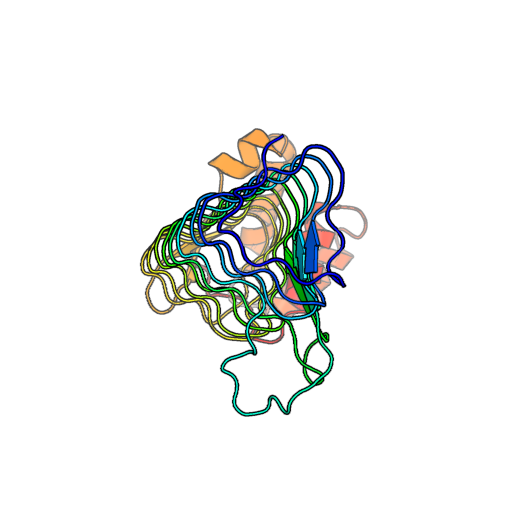 45.877 4.567 142.950 1.00 19.75 79 GLU A C 1
ATOM 591 O O . GLU A 1 79 ? 45.654 4.617 141.740 1.00 20.41 79 GLU A O 1
ATOM 597 N N . LEU A 1 80 ? 46.765 5.339 143.567 1.00 22.28 80 LEU A N 1
ATOM 598 C CA . LEU A 1 80 ? 47.609 6.297 142.861 1.00 18.94 80 LEU A CA 1
ATOM 599 C C . LEU A 1 80 ? 48.989 5.927 143.387 1.00 16.53 80 LEU A C 1
ATOM 600 O O . LEU A 1 80 ? 49.232 5.995 144.592 1.00 18.49 80 LEU A O 1
ATOM 605 N N . ILE A 1 81 ? 49.884 5.521 142.496 1.00 15.12 81 ILE A N 1
ATOM 606 C CA . ILE A 1 81 ? 51.223 5.118 142.909 1.00 17.73 81 ILE A CA 1
ATOM 607 C C . ILE A 1 81 ? 52.285 5.975 142.223 1.00 19.64 81 ILE A C 1
ATOM 608 O O . ILE A 1 81 ? 52.399 5.980 140.999 1.00 18.23 81 ILE A O 1
ATOM 613 N N . ILE A 1 82 ? 53.057 6.699 143.029 1.00 17.64 82 ILE A N 1
ATOM 614 C CA . ILE A 1 82 ? 54.101 7.584 142.518 1.00 15.70 82 ILE A CA 1
ATOM 615 C C . ILE A 1 82 ? 55.480 7.069 142.920 1.00 19.19 82 ILE A C 1
ATOM 616 O O . ILE A 1 82 ? 55.694 6.659 144.065 1.00 19.68 82 ILE A O 1
ATOM 621 N N . GLY A 1 83 ? 56.407 7.107 141.967 1.00 19.45 83 GLY A N 1
ATOM 622 C CA . GLY A 1 83 ? 57.753 6.620 142.199 1.00 23.43 83 GLY A CA 1
ATOM 623 C C . GLY A 1 83 ? 58.692 7.517 142.982 1.00 22.94 83 GLY A C 1
ATOM 624 O O . GLY A 1 83 ? 58.268 8.400 143.731 1.00 20.55 83 GLY A O 1
ATOM 625 N N . GLU A 1 84 ? 59.985 7.285 142.778 1.00 19.99 84 GLU A N 1
ATOM 626 C CA . GLU A 1 84 ? 61.041 8.012 143.471 1.00 19.97 84 GLU A CA 1
ATOM 627 C C . GLU A 1 84 ? 61.655 9.182 142.700 1.00 22.24 84 GLU A C 1
ATOM 628 O O . GLU A 1 84 ? 61.653 9.216 141.471 1.00 20.62 84 GLU A O 1
ATOM 634 N N . ASP A 1 85 ? 62.190 10.135 143.455 1.00 18.85 85 ASP A N 1
ATOM 635 C CA . ASP A 1 85 ? 62.855 11.301 142.897 1.00 20.43 85 ASP A CA 1
ATOM 636 C C . ASP A 1 85 ? 62.026 12.107 141.911 1.00 20.83 85 ASP A C 1
ATOM 637 O O . ASP A 1 85 ? 62.551 12.637 140.936 1.00 17.47 85 ASP A O 1
ATOM 642 N N . ASN A 1 86 ? 60.729 12.205 142.161 1.00 21.27 86 ASN A N 1
ATOM 643 C CA . ASN A 1 86 ? 59.875 12.976 141.280 1.00 17.86 86 ASN A CA 1
ATOM 644 C C . ASN A 1 86 ? 59.743 14.411 141.767 1.00 22.31 86 ASN A C 1
ATOM 645 O O . ASN A 1 86 ? 59.921 14.703 142.951 1.00 16.67 86 ASN A O 1
ATOM 650 N N . LEU A 1 87 ? 59.453 15.305 140.830 1.00 22.43 87 LEU A N 1
ATOM 651 C CA . LEU A 1 87 ? 59.240 16.714 141.134 1.00 19.84 87 LEU A CA 1
ATOM 652 C C . LEU A 1 87 ? 57.835 17.003 140.627 1.00 20.88 87 LEU A C 1
ATOM 653 O O . LEU A 1 87 ? 57.566 16.884 139.431 1.00 18.32 87 LEU A O 1
ATOM 658 N N . ILE A 1 88 ? 56.933 17.348 141.537 1.00 19.03 88 ILE A N 1
ATOM 659 C CA . ILE A 1 88 ? 55.560 17.645 141.155 1.00 18.70 88 ILE A CA 1
ATOM 660 C C . ILE A 1 88 ? 55.270 19.070 141.591 1.00 20.35 88 ILE A C 1
ATOM 661 O O . ILE A 1 88 ? 55.208 19.368 142.784 1.00 18.09 88 ILE A O 1
ATOM 666 N N . ARG A 1 89 ? 55.094 19.947 140.608 1.00 20.55 89 ARG A N 1
ATOM 667 C CA . ARG A 1 89 ? 54.876 21.359 140.877 1.00 17.94 89 ARG A CA 1
ATOM 668 C C . ARG A 1 89 ? 53.478 21.796 141.298 1.00 19.05 89 ARG A C 1
ATOM 669 O O . ARG A 1 89 ? 52.545 20.996 141.380 1.00 16.74 89 ARG A O 1
ATOM 677 N N . GLU A 1 90 ? 53.368 23.094 141.565 1.00 16.77 90 GLU A N 1
ATOM 678 C CA . GLU A 1 90 ? 52.137 23.735 142.016 1.00 16.81 90 GLU A CA 1
ATOM 679 C C . GLU A 1 90 ? 50.894 23.520 141.151 1.00 17.14 90 GLU A C 1
ATOM 680 O O . GLU A 1 90 ? 50.957 23.557 139.924 1.00 19.45 90 GLU A O 1
ATOM 686 N N . PHE A 1 91 ? 49.764 23.308 141.816 1.00 15.84 91 PHE A N 1
ATOM 687 C CA . PHE A 1 91 ? 48.469 23.134 141.157 1.00 17.15 91 PHE A CA 1
ATOM 688 C C . PHE A 1 91 ? 48.271 21.878 140.319 1.00 19.60 91 PHE A C 1
ATOM 689 O O . PHE A 1 91 ? 47.330 21.810 139.522 1.00 17.43 91 PHE A O 1
ATOM 697 N N . CYS A 1 92 ? 49.148 20.892 140.467 1.00 16.28 92 CYS A N 1
ATOM 698 C CA . CYS A 1 92 ? 48.963 19.650 139.721 1.00 19.46 92 CYS A CA 1
ATOM 699 C C . CYS A 1 92 ? 47.793 18.905 140.342 1.00 17.67 92 CYS A C 1
ATOM 700 O O . CYS A 1 92 ? 47.519 19.050 141.532 1.00 20.64 92 CYS A O 1
ATOM 703 N N . MET A 1 93 ? 47.096 18.115 139.535 1.00 15.27 93 MET A N 1
ATOM 704 C CA . MET A 1 93 ? 45.954 17.357 140.030 1.00 16.59 93 MET A CA 1
ATOM 705 C C . MET A 1 93 ? 46.065 15.972 139.416 1.00 22.12 93 MET A C 1
ATOM 706 O O . MET A 1 93 ? 46.039 15.825 138.196 1.00 23.81 93 MET A O 1
ATOM 711 N N . ILE A 1 94 ? 46.207 14.963 140.268 1.00 19.30 94 ILE A N 1
ATOM 712 C CA . ILE A 1 94 ? 46.371 13.590 139.812 1.00 19.27 94 ILE A CA 1
ATOM 713 C C . ILE A 1 94 ? 45.378 12.665 140.504 1.00 19.92 94 ILE A C 1
ATOM 714 O O . ILE A 1 94 ? 45.313 12.617 141.731 1.00 18.35 94 ILE A O 1
ATOM 719 N N . ASN A 1 95 ? 44.612 11.927 139.708 1.00 17.25 95 ASN A N 1
ATOM 720 C CA . ASN A 1 95 ? 43.614 11.012 140.244 1.00 15.49 95 ASN A CA 1
ATOM 721 C C . ASN A 1 95 ? 44.042 9.557 140.145 1.00 17.31 95 ASN A C 1
ATOM 722 O O . ASN A 1 95 ? 44.887 9.205 139.320 1.00 18.36 95 ASN A O 1
ATOM 727 N N . PRO A 1 96 ? 43.471 8.696 141.002 1.00 18.99 96 PRO A N 1
ATOM 728 C CA . PRO A 1 96 ? 43.782 7.265 141.005 1.00 20.50 96 PRO A CA 1
ATOM 729 C C . PRO A 1 96 ? 42.972 6.604 139.891 1.00 23.51 96 PRO A C 1
ATOM 730 O O . PRO A 1 96 ? 42.171 7.271 139.226 1.00 18.64 96 PRO A O 1
ATOM 734 N N . GLY A 1 97 ? 43.175 5.306 139.688 1.00 19.55 97 GLY A N 1
ATOM 735 C CA . GLY A 1 97 ? 42.477 4.606 138.621 1.00 17.64 97 GLY A CA 1
ATOM 736 C C . GLY A 1 97 ? 41.023 4.269 138.878 1.00 21.28 97 GLY A C 1
ATOM 737 O O . GLY A 1 97 ? 40.425 4.778 139.818 1.00 17.64 97 GLY A O 1
ATOM 738 N N . THR A 1 98 ? 40.459 3.420 138.018 1.00 21.30 98 THR A N 1
ATOM 739 C CA . THR A 1 98 ? 39.068 2.983 138.127 1.00 20.16 98 THR A CA 1
ATOM 740 C C . THR A 1 98 ? 38.976 1.478 137.878 1.00 24.68 98 THR A C 1
ATOM 741 O O . THR A 1 98 ? 39.909 0.857 137.357 1.00 19.22 98 THR A O 1
ATOM 745 N N . GLU A 1 99 ? 37.839 0.898 138.241 1.00 28.01 99 GLU A N 1
ATOM 746 C CA . GLU A 1 99 ? 37.623 -0.529 138.055 1.00 31.88 99 GLU A CA 1
ATOM 747 C C . GLU A 1 99 ? 37.573 -0.880 136.571 1.00 31.52 99 GLU A C 1
ATOM 748 O O . GLU A 1 99 ? 38.009 -1.957 136.165 1.00 30.51 99 GLU A O 1
ATOM 754 N N . GLY A 1 100 ? 37.045 0.035 135.766 1.00 32.13 100 GLY A N 1
ATOM 755 C CA . GLY A 1 100 ? 36.954 -0.200 134.336 1.00 31.76 100 GLY A CA 1
ATOM 756 C C . GLY A 1 100 ? 38.297 -0.073 133.646 1.00 35.10 100 GLY A C 1
ATOM 757 O O . GLY A 1 100 ? 38.482 -0.577 132.536 1.00 35.80 100 GLY A O 1
ATOM 758 N N . GLY A 1 101 ? 39.235 0.603 134.306 1.00 32.61 101 GLY A N 1
ATOM 759 C CA . GLY A 1 101 ? 40.563 0.785 133.747 1.00 29.75 101 GLY A CA 1
ATOM 760 C C . GLY A 1 101 ? 41.524 -0.261 134.284 1.00 30.79 101 GLY A C 1
ATOM 761 O O . GLY A 1 101 ? 41.318 -1.454 134.081 1.00 32.52 101 GLY A O 1
ATOM 762 N N . ILE A 1 102 ? 42.573 0.179 134.970 1.00 23.39 102 ILE A N 1
ATOM 763 C CA . ILE A 1 102 ? 43.546 -0.746 135.536 1.00 22.85 102 ILE A CA 1
ATOM 764 C C . ILE A 1 102 ? 43.598 -0.608 137.055 1.00 23.86 102 ILE A C 1
ATOM 765 O O . ILE A 1 102 ? 44.569 -1.018 137.693 1.00 20.59 102 ILE A O 1
ATOM 770 N N . LYS A 1 103 ? 42.545 -0.019 137.616 1.00 21.67 103 LYS A N 1
ATOM 771 C CA . LYS A 1 103 ? 42.417 0.179 139.058 1.00 25.06 103 LYS A CA 1
ATOM 772 C C . LYS A 1 103 ? 43.545 0.998 139.668 1.00 22.94 103 LYS A C 1
ATOM 773 O O . LYS A 1 103 ? 43.772 0.942 140.876 1.00 20.24 103 LYS A O 1
ATOM 779 N N . LYS A 1 104 ? 44.249 1.768 138.843 1.00 24.67 104 LYS A N 1
ATOM 780 C CA . LYS A 1 104 ? 45.341 2.583 139.358 1.00 22.77 104 LYS A CA 1
ATOM 781 C C . LYS A 1 104 ? 45.898 3.573 138.341 1.00 21.65 104 LYS A C 1
ATOM 782 O O . LYS A 1 104 ? 45.688 3.443 137.135 1.00 22.71 104 LYS A O 1
ATOM 788 N N . THR A 1 105 ? 46.592 4.576 138.863 1.00 20.42 105 THR A N 1
ATOM 789 C CA . THR A 1 105 ? 47.273 5.576 138.059 1.00 22.52 105 THR A CA 1
ATOM 790 C C . THR A 1 105 ? 48.703 5.382 138.538 1.00 23.06 105 THR A C 1
ATOM 791 O O . THR A 1 105 ? 48.961 5.386 139.744 1.00 20.46 105 THR A O 1
ATOM 795 N N . LEU A 1 106 ? 49.625 5.194 137.602 1.00 19.92 106 LEU A N 1
ATOM 796 C CA . LEU A 1 106 ? 51.008 4.919 137.959 1.00 21.28 106 LEU A CA 1
ATOM 797 C C . LEU A 1 106 ? 52.009 5.909 137.379 1.00 19.95 106 LEU A C 1
ATOM 798 O O . LEU A 1 106 ? 51.923 6.284 136.215 1.00 23.95 106 LEU A O 1
ATOM 803 N N . ILE A 1 107 ? 52.960 6.327 138.206 1.00 15.57 107 ILE A N 1
ATOM 804 C CA . ILE A 1 107 ? 53.995 7.253 137.780 1.00 13.73 107 ILE A CA 1
ATOM 805 C C . ILE A 1 107 ? 55.323 6.689 138.270 1.00 17.97 107 ILE A C 1
ATOM 806 O O . ILE A 1 107 ? 55.448 6.294 139.431 1.00 16.71 107 ILE A O 1
ATOM 811 N N . GLY A 1 108 ? 56.299 6.639 137.371 1.00 18.63 108 GLY A N 1
ATOM 812 C CA . GLY A 1 108 ? 57.607 6.100 137.697 1.00 19.98 108 GLY A CA 1
ATOM 813 C C . GLY A 1 108 ? 58.549 7.010 138.463 1.00 22.28 108 GLY A C 1
ATOM 814 O O . GLY A 1 108 ? 58.132 7.711 139.389 1.00 21.03 108 GLY A O 1
ATOM 815 N N . ASP A 1 109 ? 59.821 7.005 138.060 1.00 20.76 109 ASP A N 1
ATOM 816 C CA . ASP A 1 109 ? 60.854 7.787 138.733 1.00 21.86 109 ASP A CA 1
ATOM 817 C C . ASP A 1 109 ? 61.489 8.925 137.940 1.00 20.92 109 ASP A C 1
ATOM 818 O O . ASP A 1 109 ? 61.470 8.950 136.709 1.00 18.84 109 ASP A O 1
ATOM 823 N N . LYS A 1 110 ? 62.070 9.859 138.684 1.00 19.47 110 LYS A N 1
ATOM 824 C CA . LYS A 1 110 ? 62.765 10.996 138.108 1.00 22.43 110 LYS A CA 1
ATOM 825 C C . LYS A 1 110 ? 61.998 11.743 137.031 1.00 21.06 110 LYS A C 1
ATOM 826 O O . LYS A 1 110 ? 62.530 12.035 135.962 1.00 19.65 110 LYS A O 1
ATOM 832 N N . ASN A 1 111 ? 60.740 12.050 137.318 1.00 18.14 111 ASN A N 1
ATOM 833 C CA . ASN A 1 111 ? 59.918 12.799 136.382 1.00 15.20 111 ASN A CA 1
ATOM 834 C C . ASN A 1 111 ? 59.714 14.200 136.928 1.00 20.28 111 ASN A C 1
ATOM 835 O O . ASN A 1 111 ? 59.864 14.448 138.127 1.00 16.66 111 ASN A O 1
ATOM 840 N N . LEU A 1 112 ? 59.376 15.113 136.032 1.00 16.88 112 LEU A N 1
ATOM 841 C CA . LEU A 1 112 ? 59.096 16.481 136.410 1.00 20.64 112 LEU A CA 1
ATOM 842 C C . LEU A 1 112 ? 57.736 16.809 135.814 1.00 16.43 112 LEU A C 1
ATOM 843 O O . LEU A 1 112 ? 57.551 16.730 134.601 1.00 16.51 112 LEU A O 1
ATOM 848 N N . LEU A 1 113 ? 56.773 17.123 136.672 1.00 15.57 113 LEU A N 1
ATOM 849 C CA . LEU A 1 113 ? 55.445 17.504 136.206 1.00 17.07 113 LEU A CA 1
ATOM 850 C C . LEU A 1 113 ? 55.320 18.956 136.646 1.00 18.99 113 LEU A C 1
ATOM 851 O O . LEU A 1 113 ? 55.182 19.238 137.837 1.00 17.01 113 LEU A O 1
ATOM 856 N N . MET A 1 114 ? 55.400 19.872 135.687 1.00 21.55 114 MET A N 1
ATOM 857 C CA . MET A 1 114 ? 55.316 21.296 135.981 1.00 20.82 114 MET A CA 1
ATOM 858 C C . MET A 1 114 ? 53.929 21.691 136.469 1.00 23.33 114 MET A C 1
ATOM 859 O O . MET A 1 114 ? 53.034 20.852 136.555 1.00 19.80 114 MET A O 1
ATOM 864 N N . ALA A 1 115 ? 53.757 22.969 136.792 1.00 20.53 115 ALA A N 1
ATOM 865 C CA . ALA A 1 115 ? 52.492 23.467 137.323 1.00 19.75 115 ALA A CA 1
ATOM 866 C C . ALA A 1 115 ? 51.273 23.284 136.429 1.00 17.35 115 ALA A C 1
ATOM 867 O O . ALA A 1 115 ? 51.372 23.267 135.202 1.00 18.65 115 ALA A O 1
ATOM 869 N N . TYR A 1 116 ? 50.119 23.148 137.076 1.00 15.97 116 TYR A N 1
ATOM 870 C CA . TYR A 1 116 ? 48.831 22.978 136.415 1.00 17.31 116 TYR A CA 1
ATOM 871 C C . TYR A 1 116 ? 48.701 21.704 135.577 1.00 17.85 116 TYR A C 1
ATOM 872 O O . TYR A 1 116 ? 47.804 21.606 134.739 1.00 14.59 116 TYR A O 1
ATOM 881 N N . VAL A 1 117 ? 49.591 20.738 135.786 1.00 21.77 117 VAL A N 1
ATOM 882 C CA . VAL A 1 117 ? 49.522 19.484 135.035 1.00 21.33 117 VAL A CA 1
ATOM 883 C C . VAL A 1 117 ? 48.456 18.561 135.630 1.00 20.17 117 VAL A C 1
ATOM 884 O O . VAL A 1 117 ? 48.403 18.361 136.840 1.00 17.33 117 VAL A O 1
ATOM 888 N N . HIS A 1 118 ? 47.591 18.016 134.782 1.00 16.23 118 HIS A N 1
ATOM 889 C CA . HIS A 1 118 ? 46.574 17.091 135.269 1.00 19.40 118 HIS A CA 1
ATOM 890 C C . HIS A 1 118 ? 46.783 15.697 134.693 1.00 17.66 118 HIS A C 1
ATOM 891 O O . HIS A 1 118 ? 46.903 15.530 133.481 1.00 20.57 118 HIS A O 1
ATOM 898 N N . VAL A 1 119 ? 46.827 14.702 135.569 1.00 18.88 119 VAL A N 1
ATOM 899 C CA . VAL A 1 119 ? 46.982 13.319 135.139 1.00 18.92 119 VAL A CA 1
ATOM 900 C C . VAL A 1 119 ? 45.691 12.603 135.513 1.00 14.98 119 VAL A C 1
ATOM 901 O O . VAL A 1 119 ? 45.388 12.427 136.690 1.00 16.04 119 VAL A O 1
ATOM 905 N N . ALA A 1 120 ? 44.920 12.211 134.504 1.00 14.55 120 ALA A N 1
ATOM 906 C CA . ALA A 1 120 ? 43.642 11.544 134.739 1.00 17.04 120 ALA A CA 1
ATOM 907 C C . ALA A 1 120 ? 43.765 10.098 135.209 1.00 18.96 120 ALA A C 1
ATOM 908 O O . ALA A 1 120 ? 44.841 9.493 135.178 1.00 19.37 120 ALA A O 1
ATOM 910 N N . HIS A 1 121 ? 42.635 9.553 135.643 1.00 20.41 121 HIS A N 1
ATOM 911 C CA . HIS A 1 121 ? 42.569 8.187 136.129 1.00 19.85 121 HIS A CA 1
ATOM 912 C C . HIS A 1 121 ? 43.118 7.179 135.128 1.00 21.14 121 HIS A C 1
ATOM 913 O O . HIS A 1 121 ? 42.995 7.354 133.910 1.00 21.86 121 HIS A O 1
ATOM 920 N N . ASP A 1 122 ? 43.726 6.124 135.659 1.00 20.53 122 ASP A N 1
ATOM 921 C CA . ASP A 1 122 ? 44.265 5.031 134.853 1.00 18.79 122 ASP A CA 1
ATOM 922 C C . ASP A 1 122 ? 45.424 5.345 133.909 1.00 23.42 122 ASP A C 1
ATOM 923 O O . ASP A 1 122 ? 45.710 4.564 133.002 1.00 19.40 122 ASP A O 1
ATOM 928 N N . CYS A 1 123 ? 46.090 6.477 134.106 1.00 16.51 123 CYS A N 1
ATOM 929 C CA . CYS A 1 123 ? 47.227 6.801 133.259 1.00 17.74 123 CYS A CA 1
ATOM 930 C C . CYS A 1 123 ? 48.469 6.106 133.801 1.00 18.42 123 CYS A C 1
ATOM 931 O O . CYS A 1 123 ? 48.553 5.772 134.985 1.00 16.64 123 CYS A O 1
ATOM 934 N N . VAL A 1 124 ? 49.431 5.883 132.921 1.00 15.37 124 VAL A N 1
ATOM 935 C CA . VAL A 1 124 ? 50.673 5.245 133.301 1.00 22.43 124 VAL A CA 1
ATOM 936 C C . VAL A 1 124 ? 51.809 6.065 132.721 1.00 21.10 124 VAL A C 1
ATOM 937 O O . VAL A 1 124 ? 51.920 6.209 131.508 1.00 26.97 124 VAL A O 1
ATOM 941 N N . ILE A 1 125 ? 52.640 6.609 133.602 1.00 22.08 125 ILE A N 1
ATOM 942 C CA . ILE A 1 125 ? 53.785 7.404 133.192 1.00 20.76 125 ILE A CA 1
ATOM 943 C C . ILE A 1 125 ? 55.028 6.669 133.672 1.00 20.65 125 ILE A C 1
ATOM 944 O O . ILE A 1 125 ? 55.054 6.159 134.794 1.00 19.66 125 ILE A O 1
ATOM 949 N N . GLY A 1 126 ? 56.047 6.612 132.819 1.00 21.36 126 GLY A N 1
ATOM 950 C CA . GLY A 1 126 ? 57.281 5.931 133.171 1.00 24.84 126 GLY A CA 1
ATOM 951 C C . GLY A 1 126 ? 58.253 6.775 133.978 1.00 23.13 126 GLY A C 1
ATOM 952 O O . GLY A 1 126 ? 57.870 7.414 134.962 1.00 20.03 126 GLY A O 1
ATOM 953 N N . SER A 1 127 ? 59.516 6.777 133.560 1.00 20.54 127 SER A N 1
ATOM 954 C CA . SER A 1 127 ? 60.560 7.528 134.253 1.00 19.36 127 SER A CA 1
ATOM 955 C C . SER A 1 127 ? 61.293 8.503 133.329 1.00 18.88 127 SER A C 1
ATOM 956 O O . SER A 1 127 ? 61.247 8.366 132.110 1.00 20.12 127 SER A O 1
ATOM 959 N N . HIS A 1 128 ? 61.969 9.482 133.926 1.00 20.12 128 HIS A N 1
ATOM 960 C CA . HIS A 1 128 ? 62.729 10.485 133.179 1.00 23.82 128 HIS A CA 1
ATOM 961 C C . HIS A 1 128 ? 61.874 11.308 132.223 1.00 23.73 128 HIS A C 1
ATOM 962 O O . HIS A 1 128 ? 62.362 11.779 131.201 1.00 18.42 128 HIS A O 1
ATOM 969 N N . CYS A 1 129 ? 60.600 11.485 132.555 1.00 24.51 129 CYS A N 1
ATOM 970 C CA . CYS A 1 129 ? 59.700 12.260 131.707 1.00 16.30 129 CYS A CA 1
ATOM 971 C C . CYS A 1 129 ? 59.555 13.694 132.187 1.00 22.69 129 CYS A C 1
ATOM 972 O O . CYS A 1 129 ? 59.817 14.008 133.350 1.00 18.19 129 CYS A O 1
ATOM 975 N N . ILE A 1 130 ? 59.125 14.563 131.281 1.00 20.88 130 ILE A N 1
ATOM 976 C CA . ILE A 1 130 ? 58.904 15.956 131.616 1.00 25.33 130 ILE A CA 1
ATOM 977 C C . ILE A 1 130 ? 57.601 16.425 130.977 1.00 25.00 130 ILE A C 1
ATOM 978 O O . ILE A 1 130 ? 57.446 16.377 129.756 1.00 24.95 130 ILE A O 1
ATOM 983 N N . LEU A 1 131 ? 56.656 16.845 131.813 1.00 20.89 131 LEU A N 1
ATOM 984 C CA . LEU A 1 131 ? 55.381 17.353 131.327 1.00 19.06 131 LEU A CA 1
ATOM 985 C C . LEU A 1 131 ? 55.358 18.822 131.720 1.00 21.58 131 LEU A C 1
ATOM 986 O O . LEU A 1 131 ? 55.365 19.148 132.909 1.00 20.60 131 LEU A O 1
ATOM 991 N N . ALA A 1 132 ? 55.351 19.700 130.720 1.00 22.61 132 ALA A N 1
ATOM 992 C CA . ALA A 1 132 ? 55.349 21.146 130.945 1.00 19.89 132 ALA A CA 1
ATOM 993 C C . ALA A 1 132 ? 54.021 21.705 131.445 1.00 24.04 132 ALA A C 1
ATOM 994 O O . ALA A 1 132 ? 53.021 20.989 131.523 1.00 21.83 132 ALA A O 1
ATOM 996 N N . ASN A 1 133 ? 54.023 23.000 131.761 1.00 18.62 133 ASN A N 1
ATOM 997 C CA . ASN A 1 133 ? 52.841 23.692 132.270 1.00 22.96 133 ASN A CA 1
ATOM 998 C C . ASN A 1 133 ? 51.540 23.341 131.564 1.00 20.05 133 ASN A C 1
ATOM 999 O O . ASN A 1 133 ? 51.471 23.333 130.333 1.00 18.93 133 ASN A O 1
ATOM 1004 N N . GLY A 1 134 ? 50.516 23.060 132.365 1.00 16.80 134 GLY A N 1
ATOM 1005 C CA . GLY A 1 134 ? 49.193 22.776 131.840 1.00 15.37 134 GLY A CA 1
ATOM 1006 C C . GLY A 1 134 ? 48.951 21.552 130.984 1.00 20.91 134 GLY A C 1
ATOM 1007 O O . GLY A 1 134 ? 47.890 21.457 130.367 1.00 18.47 134 GLY A O 1
ATOM 1008 N N . VAL A 1 135 ? 49.900 20.623 130.919 1.00 19.53 135 VAL A N 1
ATOM 1009 C CA . VAL A 1 135 ? 49.663 19.426 130.120 1.00 18.46 135 VAL A CA 1
ATOM 1010 C C . VAL A 1 135 ? 48.453 18.724 130.715 1.00 19.82 135 VAL A C 1
ATOM 1011 O O . VAL A 1 135 ? 48.349 18.576 131.932 1.00 17.21 135 VAL A O 1
ATOM 1015 N N . THR A 1 136 ? 47.537 18.299 129.851 1.00 15.10 136 THR A N 1
ATOM 1016 C CA . THR A 1 136 ? 46.322 17.636 130.290 1.00 20.01 136 THR A CA 1
ATOM 1017 C C . THR A 1 136 ? 46.214 16.228 129.723 1.00 22.97 136 THR A C 1
ATOM 1018 O O . THR A 1 136 ? 46.117 16.039 128.510 1.00 18.49 136 THR A O 1
ATOM 1022 N N . LEU A 1 137 ? 46.236 15.238 130.607 1.00 20.91 137 LEU A N 1
ATOM 1023 C CA . LEU A 1 137 ? 46.129 13.854 130.173 1.00 20.77 137 LEU A CA 1
ATOM 1024 C C . LEU A 1 137 ? 44.733 13.321 130.460 1.00 20.97 137 LEU A C 1
ATOM 1025 O O . LEU A 1 137 ? 44.263 13.375 131.598 1.00 25.39 137 LEU A O 1
ATOM 1030 N N . ALA A 1 138 ? 44.068 12.819 129.426 1.00 20.24 138 ALA A N 1
ATOM 1031 C CA . ALA A 1 138 ? 42.746 12.234 129.597 1.00 21.32 138 ALA A CA 1
ATOM 1032 C C . ALA A 1 138 ? 42.978 10.851 130.213 1.00 19.41 138 ALA A C 1
ATOM 1033 O O . ALA A 1 138 ? 44.110 10.484 130.519 1.00 19.83 138 ALA A O 1
ATOM 1035 N N . GLY A 1 139 ? 41.921 10.070 130.381 1.00 21.49 139 GLY A N 1
ATOM 1036 C CA . GLY A 1 139 ? 42.090 8.766 130.997 1.00 23.22 139 GLY A CA 1
ATOM 1037 C C . GLY A 1 139 ? 42.744 7.667 130.179 1.00 21.97 139 GLY A C 1
ATOM 1038 O O . GLY A 1 139 ? 42.797 7.728 128.952 1.00 23.66 139 GLY A O 1
ATOM 1039 N N . HIS A 1 140 ? 43.269 6.669 130.883 1.00 18.54 140 HIS A N 1
ATOM 1040 C CA . HIS A 1 140 ? 43.882 5.490 130.267 1.00 20.28 140 HIS A CA 1
ATOM 1041 C C . HIS A 1 140 ? 45.068 5.745 129.340 1.00 24.48 140 HIS A C 1
ATOM 1042 O O . HIS A 1 140 ? 45.273 4.999 128.382 1.00 23.47 140 HIS A O 1
ATOM 1049 N N . ILE A 1 141 ? 45.851 6.782 129.612 1.00 18.47 141 ILE A N 1
ATOM 1050 C CA . ILE A 1 141 ? 46.999 7.087 128.764 1.00 19.10 141 ILE A CA 1
ATOM 1051 C C . ILE A 1 141 ? 48.274 6.395 129.249 1.00 22.76 141 ILE A C 1
ATOM 1052 O O . ILE A 1 141 ? 48.483 6.228 130.450 1.00 21.32 141 ILE A O 1
ATOM 1057 N N . GLU A 1 142 ? 49.110 5.977 128.302 1.00 19.80 142 GLU A N 1
ATOM 1058 C CA . GLU A 1 142 ? 50.369 5.315 128.616 1.00 21.62 142 GLU A CA 1
ATOM 1059 C C . GLU A 1 142 ? 51.517 6.126 128.034 1.00 19.16 142 GLU A C 1
ATOM 1060 O O . GLU A 1 142 ? 51.547 6.410 126.840 1.00 23.04 142 GLU A O 1
ATOM 1066 N N . ILE A 1 143 ? 52.460 6.495 128.889 1.00 24.20 143 ILE A N 1
ATOM 1067 C CA . ILE A 1 143 ? 53.614 7.285 128.477 1.00 21.90 143 ILE A CA 1
ATOM 1068 C C . ILE A 1 143 ? 54.897 6.546 128.856 1.00 22.43 143 ILE A C 1
ATOM 1069 O O . ILE A 1 143 ? 55.102 6.212 130.021 1.00 22.44 143 ILE A O 1
ATOM 1074 N N . GLY A 1 144 ? 55.752 6.297 127.867 1.00 23.69 144 GLY A N 1
ATOM 1075 C CA . GLY A 1 144 ? 56.995 5.582 128.114 1.00 27.97 144 GLY A CA 1
ATOM 1076 C C . GLY A 1 144 ? 58.067 6.422 128.779 1.00 26.82 144 GLY A C 1
ATOM 1077 O O . GLY A 1 144 ? 57.813 7.560 129.179 1.00 23.57 144 GLY A O 1
ATOM 1078 N N . ASP A 1 145 ? 59.267 5.865 128.912 1.00 23.42 145 ASP A N 1
ATOM 1079 C CA . ASP A 1 145 ? 60.366 6.594 129.538 1.00 24.60 145 ASP A CA 1
ATOM 1080 C C . ASP A 1 145 ? 60.921 7.660 128.602 1.00 20.49 145 ASP A C 1
ATOM 1081 O O . ASP A 1 145 ? 60.761 7.581 127.382 1.00 23.48 145 ASP A O 1
ATOM 1086 N N . TYR A 1 146 ? 61.571 8.660 129.185 1.00 25.49 146 TYR A N 1
ATOM 1087 C CA . TYR A 1 146 ? 62.184 9.746 128.424 1.00 23.50 146 TYR A CA 1
ATOM 1088 C C . TYR A 1 146 ? 61.258 10.457 127.445 1.00 26.07 146 TYR A C 1
ATOM 1089 O O . TYR A 1 146 ? 61.631 10.713 126.299 1.00 23.05 146 TYR A O 1
ATOM 1098 N N . VAL A 1 147 ? 60.052 10.779 127.894 1.00 25.16 147 VAL A N 1
ATOM 1099 C CA . VAL A 1 147 ? 59.112 11.491 127.045 1.00 22.44 147 VAL A CA 1
ATOM 1100 C C . VAL A 1 147 ? 58.971 12.928 127.531 1.00 23.30 147 VAL A C 1
ATOM 1101 O O . VAL A 1 147 ? 58.855 13.184 128.736 1.00 18.17 147 VAL A O 1
ATOM 1105 N N . ASN A 1 148 ? 59.013 13.865 126.590 1.00 21.58 148 ASN A N 1
ATOM 1106 C CA . ASN A 1 148 ? 58.847 15.276 126.912 1.00 26.44 148 ASN A CA 1
ATOM 1107 C C . ASN A 1 148 ? 57.579 15.767 126.236 1.00 25.82 148 ASN A C 1
ATOM 1108 O O . ASN A 1 148 ? 57.382 15.540 125.045 1.00 23.19 148 ASN A O 1
ATOM 1113 N N . ILE A 1 149 ? 56.710 16.417 127.000 1.00 21.22 149 ILE A N 1
ATOM 1114 C CA . ILE A 1 149 ? 55.476 16.942 126.443 1.00 18.73 149 ILE A CA 1
ATOM 1115 C C . ILE A 1 149 ? 55.429 18.439 126.732 1.00 22.16 149 ILE A C 1
ATOM 1116 O O . ILE A 1 149 ? 55.445 18.856 127.893 1.00 20.41 149 ILE A O 1
ATOM 1121 N N . GLY A 1 150 ? 55.380 19.235 125.667 1.00 23.12 150 GLY A N 1
ATOM 1122 C CA . GLY A 1 150 ? 55.345 20.682 125.798 1.00 22.67 150 GLY A CA 1
ATOM 1123 C C . GLY A 1 150 ? 54.098 21.242 126.454 1.00 22.29 150 GLY A C 1
ATOM 1124 O O . GLY A 1 150 ? 53.032 20.627 126.431 1.00 18.93 150 GLY A O 1
ATOM 1125 N N . GLY A 1 151 ? 54.235 22.439 127.016 1.00 21.27 151 GLY A N 1
ATOM 1126 C CA . GLY A 1 151 ? 53.134 23.080 127.707 1.00 21.68 151 GLY A CA 1
ATOM 1127 C C . GLY A 1 151 ? 51.818 23.229 126.967 1.00 23.53 151 GLY A C 1
ATOM 1128 O O . GLY A 1 151 ? 51.777 23.398 125.747 1.00 20.20 151 GLY A O 1
ATOM 1129 N N . LEU A 1 152 ? 50.736 23.154 127.735 1.00 20.17 152 LEU A N 1
ATOM 1130 C CA . LEU A 1 152 ? 49.381 23.315 127.220 1.00 24.58 152 LEU A CA 1
ATOM 1131 C C . LEU A 1 152 ? 48.960 22.277 126.181 1.00 24.35 152 LEU A C 1
ATOM 1132 O O . LEU A 1 152 ? 48.088 22.543 125.353 1.00 22.32 152 LEU A O 1
ATOM 1137 N N . THR A 1 153 ? 49.580 21.101 126.224 1.00 22.02 153 THR A N 1
ATOM 1138 C CA . THR A 1 153 ? 49.234 20.027 125.294 1.00 24.78 153 THR A CA 1
ATOM 1139 C C . THR A 1 153 ? 48.176 19.129 125.924 1.00 28.19 153 THR A C 1
ATOM 1140 O O . THR A 1 153 ? 48.215 18.851 127.125 1.00 25.13 153 THR A O 1
ATOM 1144 N N . ALA A 1 154 ? 47.222 18.689 125.110 1.00 25.96 154 ALA A N 1
ATOM 1145 C CA . ALA A 1 154 ? 46.165 17.807 125.583 1.00 25.35 154 ALA A CA 1
ATOM 1146 C C . ALA A 1 154 ? 46.317 16.458 124.895 1.00 24.89 154 ALA A C 1
ATOM 1147 O O . ALA A 1 154 ? 46.461 16.395 123.677 1.00 19.29 154 ALA A O 1
ATOM 1149 N N . ILE A 1 155 ? 46.303 15.388 125.684 1.00 24.57 155 ILE A N 1
ATOM 1150 C CA . ILE A 1 155 ? 46.420 14.032 125.153 1.00 21.01 155 ILE A CA 1
ATOM 1151 C C . ILE A 1 155 ? 45.072 13.373 125.411 1.00 21.46 155 ILE A C 1
ATOM 1152 O O . ILE A 1 155 ? 44.591 13.367 126.546 1.00 22.84 155 ILE A O 1
ATOM 1157 N N . HIS A 1 156 ? 44.464 12.830 124.362 1.00 20.85 156 HIS A N 1
ATOM 1158 C CA . HIS A 1 156 ? 43.154 12.198 124.487 1.00 21.27 156 HIS A CA 1
ATOM 1159 C C . HIS A 1 156 ? 43.216 10.794 125.084 1.00 22.50 156 HIS A C 1
ATOM 1160 O O . HIS A 1 156 ? 44.273 10.172 125.123 1.00 20.31 156 HIS A O 1
ATOM 1167 N N . GLN A 1 157 ? 42.064 10.303 125.531 1.00 18.67 157 GLN A N 1
ATOM 1168 C CA . GLN A 1 157 ? 41.955 8.997 126.169 1.00 21.86 157 GLN A CA 1
ATOM 1169 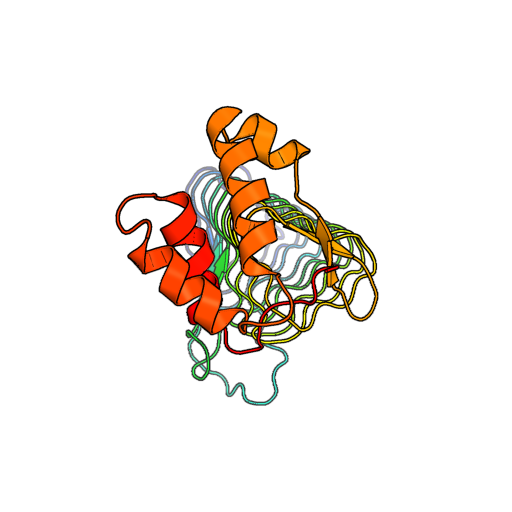C C . GLN A 1 157 ? 42.531 7.826 125.373 1.00 20.32 157 GLN A C 1
ATOM 1170 O O . GLN A 1 157 ? 42.411 7.763 124.155 1.00 20.77 157 GLN A O 1
ATOM 1176 N N . PHE A 1 158 ? 43.151 6.899 126.092 1.00 19.10 158 PHE A N 1
ATOM 1177 C CA . PHE A 1 158 ? 43.737 5.697 125.507 1.00 22.83 158 PHE A CA 1
ATOM 1178 C C . PHE A 1 158 ? 44.935 5.901 124.593 1.00 24.11 158 PHE A C 1
ATOM 1179 O O . PHE A 1 158 ? 45.415 4.948 123.987 1.00 24.92 158 PHE A O 1
ATOM 1187 N N . VAL A 1 159 ? 45.428 7.129 124.488 1.00 24.06 159 VAL A N 1
ATOM 1188 C CA . VAL A 1 159 ? 46.587 7.367 123.639 1.00 21.70 159 VAL A CA 1
ATOM 1189 C C . VAL A 1 159 ? 47.827 6.776 124.299 1.00 24.05 159 VAL A C 1
ATOM 1190 O O . VAL A 1 159 ? 47.949 6.777 125.526 1.00 20.10 159 VAL A O 1
ATOM 1194 N N . ARG A 1 160 ? 48.742 6.258 123.487 1.00 20.21 160 ARG A N 1
ATOM 1195 C CA . ARG A 1 160 ? 49.973 5.688 124.018 1.00 20.42 160 ARG A CA 1
ATOM 1196 C C . ARG A 1 160 ? 51.172 6.360 123.368 1.00 21.57 160 ARG A C 1
ATOM 1197 O O . ARG A 1 160 ? 51.248 6.454 122.147 1.00 26.31 160 ARG A O 1
ATOM 1205 N N . ILE A 1 161 ? 52.098 6.842 124.187 1.00 22.19 161 ILE A N 1
ATOM 1206 C CA . ILE A 1 161 ? 53.303 7.486 123.679 1.00 19.61 161 ILE A CA 1
ATOM 1207 C C . ILE A 1 161 ? 54.471 6.611 124.112 1.00 23.74 161 ILE A C 1
ATOM 1208 O O . ILE A 1 161 ? 54.689 6.398 125.308 1.00 20.00 161 ILE A O 1
ATOM 1213 N N . ALA A 1 162 ? 55.214 6.098 123.137 1.00 23.39 162 ALA A N 1
ATOM 1214 C CA . ALA A 1 162 ? 56.339 5.220 123.427 1.00 24.38 162 ALA A CA 1
ATOM 1215 C C . ALA A 1 162 ? 57.559 5.967 123.940 1.00 23.89 162 ALA A C 1
ATOM 1216 O O . ALA A 1 162 ? 57.573 7.197 124.012 1.00 21.46 162 ALA A O 1
ATOM 1218 N N . LYS A 1 163 ? 58.581 5.198 124.294 1.00 23.92 163 LYS A N 1
ATOM 1219 C CA . LYS A 1 163 ? 59.836 5.721 124.818 1.00 27.36 163 LYS A CA 1
ATOM 1220 C C . LYS A 1 163 ? 60.530 6.742 123.921 1.00 22.17 163 LYS A C 1
ATOM 1221 O O . LYS A 1 163 ? 60.462 6.662 122.698 1.00 27.84 163 LYS A O 1
ATOM 1227 N N . GLY A 1 164 ? 61.191 7.703 124.557 1.00 21.27 164 GLY A N 1
ATOM 1228 C CA . GLY A 1 164 ? 61.945 8.721 123.849 1.00 22.67 164 GLY A CA 1
ATOM 1229 C C . GLY A 1 164 ? 61.234 9.683 122.921 1.00 25.96 164 GLY A C 1
ATOM 1230 O O . GLY A 1 164 ? 61.871 10.258 122.039 1.00 26.08 164 GLY A O 1
ATOM 1231 N N . CYS A 1 165 ? 59.935 9.885 123.110 1.00 25.68 165 CYS A N 1
ATOM 1232 C CA . CYS A 1 165 ? 59.197 10.800 122.249 1.00 24.55 165 CYS A CA 1
ATOM 1233 C C . CYS A 1 165 ? 59.166 12.232 122.751 1.00 25.63 165 CYS A C 1
ATOM 1234 O O . CYS A 1 165 ? 59.303 12.501 123.946 1.00 25.57 165 CYS A O 1
ATOM 1237 N N . MET A 1 166 ? 58.990 13.156 121.817 1.00 24.80 166 MET A N 1
ATOM 1238 C CA . MET A 1 166 ? 58.900 14.565 122.157 1.00 29.29 166 MET A CA 1
ATOM 1239 C C . MET A 1 166 ? 57.625 15.112 121.541 1.00 25.43 166 MET A C 1
ATOM 1240 O O . MET A 1 166 ? 57.394 14.953 120.345 1.00 26.24 166 MET A O 1
ATOM 1245 N N . ILE A 1 167 ? 56.795 15.747 122.359 1.00 24.91 167 ILE A N 1
ATOM 1246 C CA . ILE A 1 167 ? 55.550 16.322 121.874 1.00 24.70 167 ILE A CA 1
ATOM 1247 C C . ILE A 1 167 ? 55.592 17.831 122.077 1.00 25.34 167 ILE A C 1
ATOM 1248 O O . ILE A 1 167 ? 55.731 18.310 123.204 1.00 27.76 167 ILE A O 1
ATOM 1253 N N . ALA A 1 168 ? 55.477 18.574 120.982 1.00 22.40 168 ALA A N 1
ATOM 1254 C CA . ALA A 1 168 ? 55.508 20.033 121.036 1.00 25.61 168 ALA A CA 1
ATOM 1255 C C . ALA A 1 168 ? 54.350 20.601 121.850 1.00 23.24 168 ALA A C 1
ATOM 1256 O O . ALA A 1 168 ? 53.301 19.977 121.974 1.00 25.59 168 ALA A O 1
ATOM 1258 N N . GLY A 1 169 ? 54.545 21.795 122.397 1.00 24.13 169 GLY A N 1
ATOM 1259 C CA . GLY A 1 169 ? 53.501 22.422 123.183 1.00 24.31 169 GLY A CA 1
ATOM 1260 C C . GLY A 1 169 ? 52.268 22.752 122.361 1.00 24.92 169 GLY A C 1
ATOM 1261 O O . GLY A 1 169 ? 52.323 22.792 121.134 1.00 24.85 169 GLY A O 1
ATOM 1262 N N . LYS A 1 170 ? 51.153 22.986 123.047 1.00 25.12 170 LYS A N 1
ATOM 1263 C CA . LYS A 1 170 ? 49.885 23.319 122.402 1.00 25.13 170 LYS A CA 1
ATOM 1264 C C . LYS A 1 170 ? 49.385 22.297 121.384 1.00 27.52 170 LYS A C 1
ATOM 1265 O O . LYS A 1 170 ? 48.641 22.641 120.469 1.00 31.29 170 LYS A O 1
ATOM 1271 N N . SER A 1 171 ? 49.781 21.040 121.539 1.00 27.40 171 SER A N 1
ATOM 1272 C CA . SER A 1 171 ? 49.324 20.012 120.614 1.00 21.72 171 SER A CA 1
ATOM 1273 C C . SER A 1 171 ? 48.099 19.314 121.188 1.00 24.85 171 SER A C 1
ATOM 1274 O O . SER A 1 171 ? 47.807 19.418 122.381 1.00 24.33 171 SER A O 1
ATOM 1277 N N . ALA A 1 172 ? 47.382 18.609 120.321 1.00 22.74 172 ALA A N 1
ATOM 1278 C CA . ALA A 1 172 ? 46.209 17.841 120.710 1.00 26.07 172 ALA A CA 1
ATOM 1279 C C . ALA A 1 172 ? 46.467 16.487 120.059 1.00 28.35 172 ALA A C 1
ATOM 1280 O O . ALA A 1 172 ? 46.342 16.346 118.844 1.00 24.30 172 ALA A O 1
ATOM 1282 N N . LEU A 1 173 ? 46.849 15.501 120.865 1.00 28.78 173 LEU A N 1
ATOM 1283 C CA . LEU A 1 173 ? 47.171 14.174 120.345 1.00 26.41 173 LEU A CA 1
ATOM 1284 C C . LEU A 1 173 ? 46.052 13.157 120.540 1.00 29.30 173 LEU A C 1
ATOM 1285 O O . LEU A 1 173 ? 45.607 12.908 121.665 1.00 28.91 173 LEU A O 1
ATOM 1290 N N . GLY A 1 174 ? 45.605 12.570 119.431 1.00 28.06 174 GLY A N 1
ATOM 1291 C CA . GLY A 1 174 ? 44.543 11.583 119.486 1.00 24.14 174 GLY A CA 1
ATOM 1292 C C . GLY A 1 174 ? 44.968 10.211 118.991 1.00 25.83 174 GLY A C 1
ATOM 1293 O O . GLY A 1 174 ? 44.143 9.305 118.877 1.00 21.86 174 GLY A O 1
ATOM 1294 N N . LYS A 1 175 ? 46.254 10.049 118.698 1.00 26.65 175 LYS A N 1
ATOM 1295 C CA . LYS A 1 175 ? 46.763 8.770 118.222 1.00 23.85 175 LYS A CA 1
ATOM 1296 C C . LYS A 1 175 ? 48.079 8.391 118.891 1.00 24.29 175 LYS A C 1
ATOM 1297 O O . LYS A 1 175 ? 48.749 9.234 119.488 1.00 22.60 175 LYS A O 1
ATOM 1303 N N . ASP A 1 176 ? 48.441 7.116 118.787 1.00 22.73 176 ASP A N 1
ATOM 1304 C CA . ASP A 1 176 ? 49.671 6.602 119.381 1.00 22.86 176 ASP A CA 1
ATOM 1305 C C . ASP A 1 176 ? 50.915 7.101 118.662 1.00 26.14 176 ASP A C 1
ATOM 1306 O O . ASP A 1 176 ? 50.889 7.373 117.458 1.00 29.19 176 ASP A O 1
ATOM 1311 N N . VAL A 1 177 ? 52.011 7.203 119.403 1.00 23.29 177 VAL A N 1
ATOM 1312 C CA . VAL A 1 177 ? 53.270 7.660 118.839 1.00 21.58 177 VAL A CA 1
ATOM 1313 C C . VAL A 1 177 ? 54.365 6.630 119.098 1.00 26.50 177 VAL A C 1
ATOM 1314 O O . VAL A 1 177 ? 54.692 6.337 120.246 1.00 26.66 177 VAL A O 1
ATOM 1318 N N . PRO A 1 178 ? 54.952 6.074 118.025 1.00 28.82 178 PRO A N 1
ATOM 1319 C CA . PRO A 1 178 ? 56.014 5.071 118.132 1.00 28.35 178 PRO A CA 1
ATOM 1320 C C . PRO A 1 178 ? 57.274 5.652 118.763 1.00 25.83 178 PRO A C 1
ATOM 1321 O O . PRO A 1 178 ? 57.468 6.869 118.782 1.00 24.75 178 PRO A O 1
ATOM 1325 N N . PRO A 1 179 ? 58.156 4.787 119.279 1.00 22.75 179 PRO A N 1
ATOM 1326 C CA . PRO A 1 179 ? 59.392 5.249 119.915 1.00 24.97 179 PRO A CA 1
ATOM 1327 C C . PRO A 1 179 ? 60.291 6.219 119.147 1.00 25.97 179 PRO A C 1
ATOM 1328 O O . PRO A 1 179 ? 60.428 6.146 117.925 1.00 27.53 179 PRO A O 1
ATOM 1332 N N . TYR A 1 180 ? 60.877 7.145 119.901 1.00 24.55 180 TYR A N 1
ATOM 1333 C CA . TYR A 1 180 ? 61.802 8.146 119.382 1.00 27.46 180 TYR A CA 1
ATOM 1334 C C . TYR A 1 180 ? 61.268 9.144 118.353 1.00 26.41 180 TYR A C 1
ATOM 1335 O O . TYR A 1 180 ? 62.045 9.735 117.602 1.00 29.29 180 TYR A O 1
ATOM 1344 N N . CYS A 1 181 ? 59.954 9.348 118.323 1.00 25.38 181 CYS A N 1
ATOM 1345 C CA . CYS A 1 181 ? 59.362 10.289 117.377 1.00 25.62 181 CYS A CA 1
ATOM 1346 C C . CYS A 1 181 ? 59.010 11.628 118.008 1.00 27.76 181 CYS A C 1
ATOM 1347 O O . CYS A 1 181 ? 58.737 11.711 119.201 1.00 26.39 181 CYS A O 1
ATOM 1350 N N . THR A 1 182 ? 59.029 12.678 117.195 1.00 27.96 182 THR A N 1
ATOM 1351 C CA . THR A 1 182 ? 58.669 14.010 117.659 1.00 30.28 182 THR A CA 1
ATOM 1352 C C . THR A 1 182 ? 57.306 14.301 117.044 1.00 27.26 182 THR A C 1
ATOM 1353 O O . THR A 1 182 ? 57.078 14.020 115.868 1.00 32.69 182 THR A O 1
ATOM 1357 N N . VAL A 1 183 ? 56.403 14.852 117.843 1.00 29.09 183 VAL A N 1
ATOM 1358 C CA . VAL A 1 183 ? 55.052 15.156 117.388 1.00 32.81 183 VAL A CA 1
ATOM 1359 C C . VAL A 1 183 ? 54.708 16.626 117.602 1.00 37.49 183 VAL A C 1
ATOM 1360 O O . VAL A 1 183 ? 55.272 17.285 118.476 1.00 30.21 183 VAL A O 1
ATOM 1364 N N . GLU A 1 184 ? 53.770 17.128 116.803 1.00 41.13 184 GLU A N 1
ATO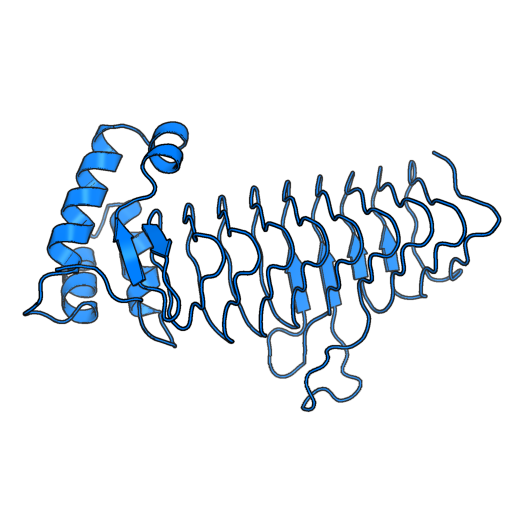M 1365 C CA . GLU A 1 184 ? 53.351 18.522 116.894 1.00 45.53 184 GLU A CA 1
ATOM 1366 C C . GLU A 1 184 ? 52.078 18.771 116.086 1.00 46.55 184 GLU A C 1
ATOM 1367 O O . GLU A 1 184 ? 51.776 18.030 115.150 1.00 50.99 184 GLU A O 1
ATOM 1373 N N . GLY A 1 185 ? 51.332 19.809 116.456 1.00 46.18 185 GLY A N 1
ATOM 1374 C CA . GLY A 1 185 ? 50.117 20.144 115.732 1.00 41.89 185 GLY A CA 1
ATOM 1375 C C . GLY A 1 185 ? 48.838 19.952 116.517 1.00 46.24 185 GLY A C 1
ATOM 1376 O O . GLY A 1 185 ? 48.793 19.149 117.450 1.00 35.15 185 GLY A O 1
ATOM 1377 N N . ASN A 1 186 ? 47.792 20.690 116.149 1.00 50.39 186 ASN A N 1
ATOM 1378 C CA . ASN A 1 186 ? 46.522 20.553 116.847 1.00 55.99 186 ASN A CA 1
ATOM 1379 C C . ASN A 1 186 ? 46.211 19.072 116.750 1.00 57.23 186 ASN A C 1
ATOM 1380 O O . ASN A 1 186 ? 46.368 18.345 117.725 1.00 63.92 186 ASN A O 1
ATOM 1385 N N . ARG A 1 187 ? 45.780 18.612 115.580 1.00 54.60 187 ARG A N 1
ATOM 1386 C CA . ARG A 1 187 ? 45.537 17.188 115.418 1.00 44.83 187 ARG A CA 1
ATOM 1387 C C . ARG A 1 187 ? 46.948 16.677 115.135 1.00 44.75 187 ARG A C 1
ATOM 1388 O O . ARG A 1 187 ? 47.336 16.459 113.987 1.00 46.62 187 ARG A O 1
ATOM 1396 N N . ALA A 1 188 ? 47.714 16.533 116.212 1.00 35.24 188 ALA A N 1
ATOM 1397 C CA . ALA A 1 188 ? 49.110 16.103 116.183 1.00 36.94 188 ALA A CA 1
ATOM 1398 C C . ALA A 1 188 ? 49.492 14.984 115.216 1.00 37.71 188 ALA A C 1
ATOM 1399 O O . ALA A 1 188 ? 48.745 14.024 115.027 1.00 35.29 188 ALA A O 1
ATOM 1401 N N . PHE A 1 189 ? 50.678 15.123 114.624 1.00 36.94 189 PHE A N 1
ATOM 1402 C CA . PHE A 1 189 ? 51.226 14.146 113.681 1.00 43.31 189 PHE A CA 1
ATOM 1403 C C . PHE A 1 189 ? 52.743 14.064 113.877 1.00 37.34 189 PHE A C 1
ATOM 1404 O O . PHE A 1 189 ? 53.342 14.957 114.478 1.00 31.62 189 PHE A O 1
ATOM 1412 N N . ILE A 1 190 ? 53.359 13.000 113.368 1.00 31.91 190 ILE A N 1
ATOM 1413 C CA . ILE A 1 190 ? 54.803 12.810 113.502 1.00 30.80 190 ILE A CA 1
ATOM 1414 C C . ILE A 1 190 ? 55.585 13.651 112.496 1.00 32.75 190 ILE A C 1
ATOM 1415 O O . ILE A 1 190 ? 55.363 13.555 111.292 1.00 34.22 190 ILE A O 1
ATOM 1420 N N . ARG A 1 191 ? 56.509 14.467 113.000 1.00 33.91 191 ARG A N 1
ATOM 1421 C CA . ARG A 1 191 ? 57.314 15.345 112.154 1.00 40.52 191 ARG A CA 1
ATOM 1422 C C . ARG A 1 191 ? 58.739 14.865 111.938 1.00 41.90 191 ARG A C 1
ATOM 1423 O O . ARG A 1 191 ? 59.504 15.495 111.209 1.00 43.62 191 ARG A O 1
ATOM 1431 N N . GLY A 1 192 ? 59.102 13.762 112.577 1.00 40.45 192 GLY A N 1
ATOM 1432 C CA . GLY A 1 192 ? 60.449 13.247 112.429 1.00 37.35 192 GLY A CA 1
ATOM 1433 C C . GLY A 1 192 ? 60.877 12.497 113.669 1.00 32.98 192 GLY A C 1
ATOM 1434 O O . GLY A 1 192 ? 60.032 12.047 114.446 1.00 29.69 192 GLY A O 1
ATOM 1435 N N . LEU A 1 193 ? 62.183 12.362 113.866 1.00 31.14 193 LEU A N 1
ATOM 1436 C CA . LEU A 1 193 ? 62.693 11.647 115.028 1.00 34.94 193 LEU A CA 1
ATOM 1437 C C . LEU A 1 193 ? 63.275 12.560 116.097 1.00 36.07 193 LEU A C 1
ATOM 1438 O O . LEU A 1 193 ? 63.742 13.662 115.810 1.00 39.27 193 LEU A O 1
ATOM 1443 N N . ASN A 1 194 ? 63.238 12.080 117.335 1.00 35.46 194 ASN A N 1
ATOM 1444 C CA . ASN A 1 194 ? 63.765 12.809 118.480 1.00 36.12 194 ASN A CA 1
ATOM 1445 C C . ASN A 1 194 ? 65.265 12.543 118.522 1.00 37.17 194 ASN A C 1
ATOM 1446 O O . ASN A 1 194 ? 65.767 11.836 119.397 1.00 37.35 194 ASN A O 1
ATOM 1451 N N . ARG A 1 195 ? 65.965 13.122 117.554 1.00 38.56 195 ARG A N 1
ATOM 1452 C CA . ARG A 1 195 ? 67.407 12.968 117.406 1.00 38.14 195 ARG A CA 1
ATOM 1453 C C . ARG A 1 195 ? 68.175 13.275 118.687 1.00 38.84 195 ARG A C 1
ATOM 1454 O O . ARG A 1 195 ? 69.022 12.488 119.116 1.00 34.10 195 ARG A O 1
ATOM 1462 N N . HIS A 1 196 ? 67.878 14.418 119.297 1.00 39.45 196 HIS A N 1
ATOM 1463 C CA . HIS A 1 196 ? 68.560 14.814 120.521 1.00 43.79 196 HIS A CA 1
ATOM 1464 C C . HIS A 1 196 ? 68.476 13.749 121.608 1.00 45.75 196 HIS A C 1
ATOM 1465 O O . HIS A 1 196 ? 69.432 13.542 122.357 1.00 47.44 196 HIS A O 1
ATOM 1472 N N . ARG A 1 197 ? 67.335 13.076 121.692 1.00 43.12 197 ARG A N 1
ATOM 1473 C CA . ARG A 1 197 ? 67.144 12.033 122.691 1.00 42.98 197 ARG A CA 1
ATOM 1474 C C . ARG A 1 197 ? 67.901 10.766 122.313 1.00 42.68 197 ARG A C 1
ATOM 1475 O O . ARG A 1 197 ? 68.574 10.160 123.148 1.00 39.92 197 ARG A O 1
ATOM 1483 N N . MET A 1 198 ? 67.777 10.359 121.052 1.00 40.74 198 MET A N 1
ATOM 1484 C CA . MET A 1 198 ? 68.450 9.154 120.583 1.00 42.48 198 MET A CA 1
ATOM 1485 C C . MET A 1 198 ? 69.962 9.262 120.746 1.00 40.61 198 MET A C 1
ATOM 1486 O O . MET A 1 198 ? 70.624 8.282 121.079 1.00 41.50 198 MET A O 1
ATOM 1491 N N . ARG A 1 199 ? 70.499 10.457 120.520 1.00 41.58 199 ARG A N 1
ATOM 1492 C CA . ARG A 1 199 ? 71.937 10.684 120.622 1.00 45.36 199 ARG A CA 1
ATOM 1493 C C . ARG A 1 199 ? 72.515 10.465 122.014 1.00 42.46 199 ARG A C 1
ATOM 1494 O O . ARG A 1 199 ? 73.711 10.211 122.160 1.00 40.91 199 ARG A O 1
ATOM 1502 N N . GLN A 1 200 ? 71.682 10.563 123.042 1.00 42.91 200 GLN A N 1
ATOM 1503 C CA . GLN A 1 200 ? 72.181 10.353 124.393 1.00 44.44 200 GLN A CA 1
ATOM 1504 C C . GLN A 1 200 ? 71.924 8.935 124.878 1.00 38.16 200 GLN A C 1
ATOM 1505 O O . GLN A 1 200 ? 72.629 8.440 125.750 1.00 45.78 200 GLN A O 1
ATOM 1511 N N . LEU A 1 201 ? 70.928 8.273 124.302 1.00 39.26 201 LEU A N 1
ATOM 1512 C CA . LEU A 1 201 ? 70.593 6.912 124.709 1.00 38.46 201 LEU A CA 1
ATOM 1513 C C . LEU A 1 201 ? 71.046 5.841 123.723 1.00 42.51 201 LEU A C 1
ATOM 1514 O O . LEU A 1 201 ? 71.294 4.697 124.113 1.00 38.72 201 LEU A O 1
ATOM 1519 N N . LEU A 1 202 ? 71.155 6.207 122.450 1.00 41.04 202 LEU A N 1
ATOM 1520 C CA . LEU A 1 202 ? 71.532 5.238 121.431 1.00 47.19 202 LEU A CA 1
ATOM 1521 C C . LEU A 1 202 ? 72.848 5.496 120.708 1.00 49.03 202 LEU A C 1
ATOM 1522 O O . LEU A 1 202 ? 73.335 6.625 120.642 1.00 50.27 202 LEU A O 1
ATOM 1527 N N . GLU A 1 203 ? 73.408 4.420 120.164 1.00 51.44 203 GLU A N 1
ATOM 1528 C CA . GLU A 1 203 ? 74.655 4.467 119.415 1.00 54.27 203 GLU A CA 1
ATOM 1529 C C . GLU A 1 203 ? 74.326 4.903 117.989 1.00 52.25 203 GLU A C 1
ATOM 1530 O O . GLU A 1 203 ? 73.235 4.627 117.489 1.00 51.92 203 GLU A O 1
ATOM 1536 N N . SER A 1 204 ? 75.267 5.578 117.339 1.00 48.82 204 SER A N 1
ATOM 1537 C CA . SER A 1 204 ? 75.056 6.068 115.980 1.00 50.66 204 SER A CA 1
ATOM 1538 C C . SER A 1 204 ? 74.503 5.019 115.016 1.00 49.76 204 SER A C 1
ATOM 1539 O O . SER A 1 204 ? 73.512 5.265 114.329 1.00 50.07 204 SER A O 1
ATOM 1542 N N . LYS A 1 205 ? 75.135 3.851 114.967 1.00 48.24 205 LYS A N 1
ATOM 1543 C CA . LYS A 1 205 ? 74.690 2.795 114.062 1.00 50.94 205 LYS A CA 1
ATOM 1544 C C . LY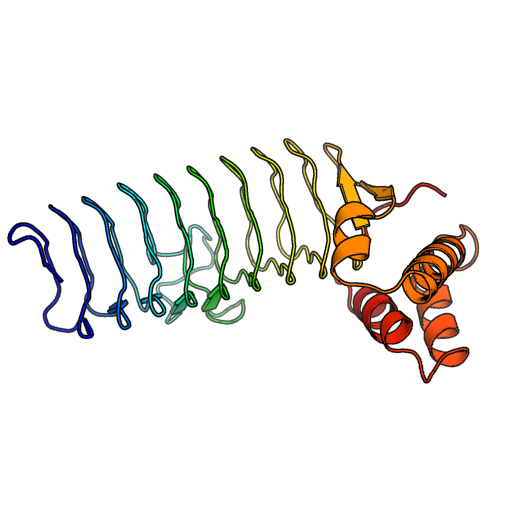S A 1 205 ? 73.202 2.494 114.203 1.00 48.73 205 LYS A C 1
ATOM 1545 O O . LYS A 1 205 ? 72.484 2.387 113.210 1.00 45.78 205 LYS A O 1
ATOM 1551 N N . ASP A 1 206 ? 72.743 2.357 115.442 1.00 48.27 206 ASP A N 1
ATOM 1552 C CA . ASP A 1 206 ? 71.343 2.050 115.696 1.00 48.27 206 ASP A CA 1
ATOM 1553 C C . ASP A 1 206 ? 70.422 3.209 115.337 1.00 42.40 206 ASP A C 1
ATOM 1554 O O . ASP A 1 206 ? 69.276 2.999 114.946 1.00 40.86 206 ASP A O 1
ATOM 1559 N N . ILE A 1 207 ? 70.925 4.431 115.458 1.00 38.94 207 ILE A N 1
ATOM 1560 C CA . ILE A 1 207 ? 70.122 5.593 115.121 1.00 40.25 207 ILE A CA 1
ATOM 1561 C C . ILE A 1 207 ? 69.830 5.574 113.623 1.00 41.22 207 ILE A C 1
ATOM 1562 O O . ILE A 1 207 ? 68.712 5.876 113.198 1.00 38.12 207 ILE A O 1
ATOM 1567 N N . ASP A 1 208 ? 70.834 5.205 112.828 1.00 41.43 208 ASP A N 1
ATOM 1568 C CA . ASP A 1 208 ? 70.673 5.129 111.376 1.00 42.97 208 ASP A CA 1
ATOM 1569 C C . ASP A 1 208 ? 69.651 4.049 111.044 1.00 41.57 208 ASP A C 1
ATOM 1570 O O . ASP A 1 208 ? 68.766 4.243 110.208 1.00 41.95 208 ASP A O 1
ATOM 1575 N N . PHE A 1 209 ? 69.789 2.904 111.704 1.00 36.37 209 PHE A N 1
ATOM 1576 C CA . PHE A 1 209 ? 68.887 1.785 111.492 1.00 35.95 209 PHE A CA 1
ATOM 1577 C C . PHE A 1 209 ? 67.439 2.201 111.729 1.00 30.19 209 PHE A C 1
ATOM 1578 O O . PHE A 1 209 ? 66.552 1.866 110.943 1.00 29.48 209 PHE A O 1
ATOM 1586 N N . ILE A 1 210 ? 67.206 2.940 112.809 1.00 30.44 210 ILE A N 1
ATOM 1587 C CA . ILE A 1 210 ? 65.859 3.395 113.138 1.00 29.03 210 ILE A CA 1
ATOM 1588 C C . ILE A 1 210 ? 65.285 4.299 112.051 1.00 27.97 210 ILE A C 1
ATOM 1589 O O . ILE A 1 210 ? 64.139 4.124 111.639 1.00 33.64 210 ILE A O 1
ATOM 1594 N N . TYR A 1 211 ? 66.072 5.264 111.582 1.00 34.22 211 TYR A N 1
ATOM 1595 C CA . TYR A 1 211 ? 65.599 6.157 110.525 1.00 37.07 211 TYR A CA 1
ATOM 1596 C C . TYR A 1 211 ? 65.123 5.311 109.352 1.00 38.38 211 TYR A C 1
ATOM 1597 O O . TYR A 1 211 ? 64.014 5.488 108.845 1.00 36.85 211 TYR A O 1
ATOM 1606 N N . ALA A 1 212 ? 65.986 4.396 108.923 1.00 38.00 212 ALA A N 1
ATOM 1607 C CA . ALA A 1 212 ? 65.683 3.509 107.811 1.00 36.37 212 ALA A CA 1
ATOM 1608 C C . ALA A 1 212 ? 64.408 2.730 108.089 1.00 33.34 212 ALA A C 1
ATOM 1609 O O . ALA A 1 212 ? 63.520 2.652 107.241 1.00 35.82 212 ALA A O 1
ATOM 1611 N N . LEU A 1 213 ? 64.324 2.160 109.287 1.00 34.25 213 LEU A N 1
ATOM 1612 C CA . LEU A 1 213 ? 63.164 1.375 109.694 1.00 32.12 213 LEU A CA 1
ATOM 1613 C C . LEU A 1 213 ? 61.868 2.162 109.505 1.00 28.94 213 LEU A C 1
ATOM 1614 O O . LEU A 1 213 ? 60.926 1.690 108.870 1.00 28.38 213 LEU A O 1
ATOM 1619 N N . TYR A 1 214 ? 61.821 3.364 110.067 1.00 30.61 214 TYR A N 1
ATOM 1620 C CA . TYR A 1 214 ? 60.627 4.189 109.962 1.00 31.46 214 TYR A CA 1
ATOM 1621 C C . TYR A 1 214 ? 60.323 4.604 108.530 1.00 35.19 214 TYR A C 1
ATOM 1622 O O . TYR A 1 214 ? 59.157 4.703 108.141 1.00 33.85 214 TYR A O 1
ATOM 1631 N N . LYS A 1 215 ? 61.364 4.842 107.741 1.00 35.65 215 LYS A N 1
ATOM 1632 C CA . LYS A 1 215 ? 61.161 5.233 106.353 1.00 37.60 215 LYS A CA 1
ATOM 1633 C C . LYS A 1 215 ? 60.441 4.116 105.603 1.00 35.61 215 LYS A C 1
ATOM 1634 O O . LYS A 1 215 ? 59.548 4.370 104.796 1.00 36.38 215 LYS A O 1
ATOM 1640 N N . ARG A 1 216 ? 60.812 2.875 105.893 1.00 34.29 216 ARG A N 1
ATOM 1641 C CA . ARG A 1 216 ? 60.180 1.732 105.245 1.00 37.43 216 ARG A CA 1
ATOM 1642 C C . ARG A 1 216 ? 58.799 1.471 105.835 1.00 38.89 216 ARG A C 1
ATOM 1643 O O . ARG A 1 216 ? 57.860 1.134 105.111 1.00 36.55 216 ARG A O 1
ATOM 1651 N N . LEU A 1 217 ? 58.673 1.647 107.147 1.00 33.04 217 LEU A N 1
ATOM 1652 C CA . LEU A 1 217 ? 57.398 1.428 107.820 1.00 32.14 217 LEU A CA 1
ATOM 1653 C C . LEU A 1 217 ? 56.313 2.376 107.340 1.00 33.18 217 LEU A C 1
ATOM 1654 O O . LEU A 1 217 ? 55.155 1.975 107.175 1.00 29.40 217 LEU A O 1
ATOM 1659 N N . PHE A 1 218 ? 56.685 3.631 107.113 1.00 30.68 218 PHE A N 1
ATOM 1660 C CA . PHE A 1 218 ? 55.712 4.621 106.689 1.00 32.88 218 PHE A CA 1
ATOM 1661 C C . PHE A 1 218 ? 55.530 4.820 105.194 1.00 37.01 218 PHE A C 1
ATOM 1662 O O . PHE A 1 218 ? 55.095 5.887 104.756 1.00 39.61 218 PHE A O 1
ATOM 1670 N N . ARG A 1 219 ? 55.861 3.803 104.405 1.00 38.34 219 ARG A N 1
ATOM 1671 C CA . ARG A 1 219 ? 55.655 3.898 102.965 1.00 39.46 219 ARG A CA 1
ATOM 1672 C C . ARG A 1 219 ? 54.142 3.819 102.788 1.00 36.19 219 ARG A C 1
ATOM 1673 O O . ARG A 1 219 ? 53.453 3.135 103.546 1.00 35.84 219 ARG A O 1
ATOM 1681 N N . PRO A 1 220 ? 53.602 4.523 101.788 1.00 38.04 220 PRO A N 1
ATOM 1682 C CA . PRO A 1 220 ? 52.159 4.527 101.538 1.00 36.48 220 PRO A CA 1
ATOM 1683 C C . PRO A 1 220 ? 51.462 3.218 101.165 1.00 41.50 220 PRO A C 1
ATOM 1684 O O . PRO A 1 220 ? 50.406 2.903 101.712 1.00 32.73 220 PRO A O 1
ATOM 1688 N N . ILE A 1 221 ? 52.044 2.455 100.245 1.00 49.25 221 ILE A N 1
ATOM 1689 C CA . ILE A 1 221 ? 51.402 1.224 99.790 1.00 54.71 221 ILE A CA 1
ATOM 1690 C C . ILE A 1 221 ? 51.058 0.210 100.874 1.00 53.92 221 ILE A C 1
ATOM 1691 O O . ILE A 1 221 ? 49.924 0.184 101.358 1.00 59.35 221 ILE A O 1
ATOM 1696 N N . PRO A 1 222 ? 52.016 -0.640 101.281 1.00 50.26 222 PRO A N 1
ATOM 1697 C CA . PRO A 1 222 ? 51.589 -1.579 102.320 1.00 43.14 222 PRO A CA 1
ATOM 1698 C C . PRO A 1 222 ? 51.178 -0.824 103.577 1.00 36.52 222 PRO A C 1
ATOM 1699 O O . PRO A 1 222 ? 51.816 0.157 103.948 1.00 36.88 222 PRO A O 1
ATOM 1703 N N . SER A 1 223 ? 50.101 -1.264 104.218 1.00 38.61 223 SER A N 1
ATOM 1704 C CA . SER A 1 223 ? 49.641 -0.609 105.437 1.00 36.40 223 SER A CA 1
ATOM 1705 C C . SER A 1 223 ? 50.768 -0.641 106.460 1.00 34.89 223 SER A C 1
ATOM 1706 O O . SER A 1 223 ? 51.700 -1.438 106.344 1.00 34.59 223 SER A O 1
ATOM 1709 N N . LEU A 1 224 ? 50.679 0.232 107.455 1.00 28.52 224 LEU A N 1
ATOM 1710 C CA . LEU A 1 224 ? 51.685 0.302 108.504 1.00 26.27 224 LEU A CA 1
ATOM 1711 C C . LEU A 1 224 ? 51.756 -1.066 109.178 1.00 25.35 224 LEU A C 1
ATOM 1712 O O . LEU A 1 224 ? 52.834 -1.608 109.407 1.00 25.52 224 LEU A O 1
ATOM 1717 N N . ARG A 1 225 ? 50.588 -1.617 109.487 1.00 27.82 225 ARG A N 1
ATOM 1718 C CA . ARG A 1 225 ? 50.498 -2.915 110.144 1.00 34.24 225 ARG A CA 1
ATOM 1719 C C . ARG A 1 225 ? 51.207 -4.017 109.363 1.00 33.09 225 ARG A C 1
ATOM 1720 O O . ARG A 1 225 ? 51.984 -4.785 109.931 1.00 31.70 225 ARG A O 1
ATOM 1728 N N . GLU A 1 226 ? 50.943 -4.093 108.062 1.00 35.01 226 GLU A N 1
ATOM 1729 C CA . GLU A 1 226 ? 51.574 -5.113 107.235 1.00 36.67 226 GLU A CA 1
ATOM 1730 C C . GLU A 1 226 ? 53.086 -4.932 107.169 1.00 35.68 226 GLU A C 1
ATOM 1731 O O . GLU A 1 226 ? 53.831 -5.907 107.191 1.00 37.82 226 GLU A O 1
ATOM 1737 N N . SER A 1 227 ? 53.543 -3.687 107.090 1.00 32.17 227 SER A N 1
ATOM 1738 C CA . SER A 1 227 ? 54.977 -3.429 107.037 1.00 35.14 227 SER A CA 1
ATOM 1739 C C . SER A 1 227 ? 55.616 -3.804 108.368 1.00 32.90 227 SER A C 1
ATOM 1740 O O . SER A 1 227 ? 56.739 -4.311 108.408 1.00 31.08 227 SER A O 1
ATOM 1743 N N . ALA A 1 228 ? 54.896 -3.556 109.458 1.00 31.57 228 ALA A N 1
ATOM 1744 C CA . ALA A 1 228 ? 55.404 -3.870 110.788 1.00 32.70 228 ALA A CA 1
ATOM 1745 C C . ALA A 1 228 ? 55.588 -5.379 110.946 1.00 32.97 228 ALA A C 1
ATOM 1746 O O . ALA A 1 228 ? 56.624 -5.838 111.428 1.00 32.02 228 ALA A O 1
ATOM 1748 N N . LYS A 1 229 ? 54.580 -6.143 110.535 1.00 34.36 229 LYS A N 1
ATOM 1749 C CA . LYS A 1 229 ? 54.639 -7.597 110.632 1.00 34.66 229 LYS A CA 1
ATOM 1750 C C . LYS A 1 229 ? 55.781 -8.148 109.783 1.00 37.75 229 LYS A C 1
ATOM 1751 O O . LYS A 1 229 ? 56.514 -9.037 110.216 1.00 39.28 229 LYS A O 1
ATOM 1757 N N . LEU A 1 230 ? 55.941 -7.609 108.579 1.00 36.80 230 LEU A N 1
ATOM 1758 C CA . LEU A 1 230 ? 57.011 -8.050 107.695 1.00 39.55 230 LEU A CA 1
ATOM 1759 C C . LEU A 1 230 ? 58.363 -7.703 108.296 1.00 38.57 230 LEU A C 1
ATOM 1760 O O . LEU A 1 230 ? 59.332 -8.448 108.152 1.00 40.60 230 LEU A O 1
ATOM 1765 N N . GLU A 1 231 ? 58.418 -6.565 108.975 1.00 36.07 231 GLU A N 1
ATOM 1766 C CA . GLU A 1 231 ? 59.645 -6.099 109.599 1.00 35.18 231 GLU A CA 1
ATOM 1767 C C . GLU A 1 231 ? 60.077 -7.056 110.710 1.00 38.53 231 GLU A C 1
ATOM 1768 O O . GLU A 1 231 ? 61.269 -7.280 110.923 1.00 37.74 231 GLU A O 1
ATOM 1774 N N . LEU A 1 232 ? 59.100 -7.616 111.413 1.00 35.91 232 LEU A N 1
ATOM 1775 C CA . LEU A 1 232 ? 59.369 -8.554 112.494 1.00 43.07 232 LEU A CA 1
ATOM 1776 C C . LEU A 1 232 ? 59.870 -9.887 111.939 1.00 48.48 232 LEU A C 1
ATOM 1777 O O . LEU A 1 232 ? 60.599 -10.619 112.613 1.00 46.22 232 LEU A O 1
ATOM 1782 N N . GLU A 1 233 ? 59.473 -10.195 110.709 1.00 49.62 233 GLU A N 1
ATOM 1783 C CA . GLU A 1 233 ? 59.889 -11.429 110.058 1.00 54.27 233 GLU A CA 1
ATOM 1784 C C . GLU A 1 233 ? 61.317 -11.298 109.538 1.00 58.29 233 GLU A C 1
ATOM 1785 O O . GLU A 1 233 ? 62.167 -12.145 109.813 1.00 60.73 233 GLU A O 1
ATOM 1791 N N . GLU A 1 234 ? 61.574 -10.227 108.793 1.00 60.29 234 GLU A N 1
ATOM 1792 C CA . GLU A 1 234 ? 62.893 -9.989 108.222 1.00 62.83 234 GLU A CA 1
ATOM 1793 C C . GLU A 1 234 ? 63.939 -9.603 109.261 1.00 63.04 234 GLU A C 1
ATOM 1794 O O . GLU A 1 234 ? 65.117 -9.463 108.937 1.00 65.79 234 GLU A O 1
ATOM 1800 N N . HIS A 1 235 ? 63.515 -9.433 110.508 1.00 62.79 235 HIS A N 1
ATOM 1801 C CA . HIS A 1 235 ? 64.440 -9.063 111.573 1.00 60.91 235 HIS A CA 1
ATOM 1802 C C . HIS A 1 235 ? 63.990 -9.624 112.913 1.00 61.87 235 HIS A C 1
ATOM 1803 O O . HIS A 1 235 ? 63.862 -8.886 113.892 1.00 63.02 235 HIS A O 1
ATOM 1810 N N . ALA A 1 236 ? 63.756 -10.932 112.951 1.00 62.24 236 ALA A N 1
ATOM 1811 C CA . ALA A 1 236 ? 63.312 -11.602 114.168 1.00 62.63 236 ALA A CA 1
ATOM 1812 C C . ALA A 1 236 ? 64.244 -11.311 115.339 1.00 64.30 236 ALA A C 1
ATOM 1813 O O . ALA A 1 236 ? 63.853 -11.429 116.502 1.00 61.13 236 ALA A O 1
ATOM 1815 N N . ASN A 1 237 ? 65.479 -10.933 115.030 1.00 65.70 237 ASN A N 1
ATOM 1816 C CA . ASN A 1 237 ? 66.454 -10.625 116.065 1.00 65.19 237 ASN A CA 1
ATOM 1817 C C . ASN A 1 237 ? 66.999 -9.213 115.908 1.00 64.85 237 ASN A C 1
ATOM 1818 O O . ASN A 1 237 ? 68.016 -8.987 115.250 1.00 70.78 237 ASN A O 1
ATOM 1823 N N . ASN A 1 238 ? 66.297 -8.267 116.516 1.00 55.27 238 ASN A N 1
ATOM 1824 C CA . ASN A 1 238 ? 66.668 -6.861 116.491 1.00 53.25 238 ASN A CA 1
ATOM 1825 C C . ASN A 1 238 ? 65.755 -6.187 117.500 1.00 47.72 238 ASN A C 1
ATOM 1826 O O . ASN A 1 238 ? 64.564 -6.007 117.250 1.00 48.87 238 ASN A O 1
ATOM 1831 N N . PRO A 1 239 ? 66.310 -5.798 118.655 1.00 43.38 239 PRO A N 1
ATOM 1832 C CA . PRO A 1 239 ? 65.555 -5.147 119.727 1.00 42.01 239 PRO A CA 1
ATOM 1833 C C . PRO A 1 239 ? 64.726 -3.952 119.281 1.00 37.76 239 PRO A C 1
ATOM 1834 O O . PRO A 1 239 ? 63.577 -3.810 119.683 1.00 40.02 239 PRO A O 1
ATOM 1838 N N . PHE A 1 240 ? 65.308 -3.098 118.447 1.00 38.80 240 PHE A N 1
ATOM 1839 C CA . PHE A 1 240 ? 64.607 -1.911 117.976 1.00 35.61 240 PHE A CA 1
ATOM 1840 C C . PHE A 1 240 ? 63.380 -2.245 117.138 1.00 33.56 240 PHE A C 1
ATOM 1841 O O . PHE A 1 240 ? 62.329 -1.624 117.296 1.00 32.84 240 PHE A O 1
ATOM 1849 N N . VAL A 1 241 ? 63.509 -3.224 116.252 1.00 33.34 241 VAL A N 1
ATOM 1850 C CA . VAL A 1 241 ? 62.384 -3.632 115.423 1.00 29.22 241 VAL A CA 1
ATOM 1851 C C . VAL A 1 241 ? 61.285 -4.174 116.332 1.00 35.71 241 VAL A C 1
ATOM 1852 O O . VAL A 1 241 ? 60.104 -3.855 116.160 1.00 30.59 241 VAL A O 1
ATOM 1856 N N . LYS A 1 242 ? 61.683 -4.989 117.307 1.00 29.92 242 LYS A N 1
ATOM 1857 C CA . LYS A 1 242 ? 60.730 -5.578 118.243 1.00 38.95 242 LYS A CA 1
ATOM 1858 C C . LYS A 1 242 ? 59.998 -4.500 119.034 1.00 32.54 242 LYS A C 1
ATOM 1859 O O . LYS A 1 242 ? 58.772 -4.520 119.156 1.00 33.51 242 LYS A O 1
ATOM 1865 N N . GLU A 1 243 ? 60.764 -3.562 119.572 1.00 32.12 243 GLU A N 1
ATOM 1866 C CA . GLU A 1 243 ? 60.215 -2.475 120.371 1.00 34.99 243 GLU A CA 1
ATOM 1867 C C . GLU A 1 243 ? 59.248 -1.603 119.578 1.00 34.71 243 GLU A C 1
ATOM 1868 O O . GLU A 1 243 ? 58.158 -1.281 120.043 1.00 30.29 243 GLU A O 1
ATOM 1874 N N . ILE A 1 244 ? 59.658 -1.231 118.371 1.00 35.12 244 ILE A N 1
ATOM 1875 C CA . ILE A 1 244 ? 58.853 -0.372 117.512 1.00 31.19 244 ILE A CA 1
ATOM 1876 C C . ILE A 1 244 ? 57.656 -1.061 116.862 1.00 28.65 244 ILE A C 1
ATOM 1877 O O . ILE A 1 244 ? 56.530 -0.572 116.946 1.00 26.59 244 ILE A O 1
ATOM 1882 N N . CYS A 1 245 ? 57.896 -2.199 116.223 1.00 28.39 245 CYS A N 1
ATOM 1883 C CA . CYS A 1 245 ? 56.825 -2.914 115.543 1.00 29.24 245 CYS A CA 1
ATOM 1884 C C . CYS A 1 245 ? 55.772 -3.534 116.454 1.00 27.30 245 CYS A C 1
ATOM 1885 O O . CYS A 1 245 ? 54.584 -3.524 116.125 1.00 30.17 245 CYS A O 1
ATOM 1888 N N . SER A 1 246 ? 56.183 -4.075 117.595 1.00 27.66 246 SER A N 1
ATOM 1889 C CA . SER A 1 246 ? 55.201 -4.671 118.498 1.00 26.14 246 SER A CA 1
ATOM 1890 C C . SER A 1 246 ? 54.322 -3.556 119.059 1.00 23.87 246 SER A C 1
ATOM 1891 O O . SER A 1 246 ? 53.133 -3.757 119.313 1.00 23.81 246 SER A O 1
ATOM 1894 N N . PHE A 1 247 ? 54.909 -2.376 119.250 1.00 23.19 247 PHE A N 1
ATOM 1895 C CA . PHE A 1 247 ? 54.152 -1.230 119.757 1.00 24.73 247 PHE A CA 1
ATOM 1896 C C . PHE A 1 247 ? 53.050 -0.904 118.752 1.00 21.68 247 PHE A C 1
ATOM 1897 O O . PHE A 1 247 ? 51.879 -0.756 119.110 1.00 24.20 247 PHE A O 1
ATOM 1905 N N . ILE A 1 248 ? 53.445 -0.804 117.488 1.00 20.95 248 ILE A N 1
ATOM 1906 C CA . ILE A 1 248 ? 52.530 -0.497 116.398 1.00 22.45 248 ILE A CA 1
ATOM 1907 C C . ILE A 1 248 ? 51.385 -1.494 116.268 1.00 21.75 248 ILE A C 1
ATOM 1908 O O . ILE A 1 248 ? 50.225 -1.099 116.160 1.00 29.37 248 ILE A O 1
ATOM 1913 N N . LEU A 1 249 ? 51.704 -2.784 116.275 1.00 26.65 249 LEU A N 1
ATOM 1914 C CA . LEU A 1 249 ? 50.676 -3.812 116.142 1.00 24.94 249 LEU A CA 1
ATOM 1915 C C . LEU A 1 249 ? 49.720 -3.859 117.332 1.00 28.09 249 LEU A C 1
ATOM 1916 O O . LEU A 1 249 ? 48.608 -4.365 117.212 1.00 27.71 249 LEU A O 1
ATOM 1921 N N . GLU A 1 250 ? 50.144 -3.327 118.475 1.00 31.20 250 GLU A N 1
ATOM 1922 C CA . GLU A 1 250 ? 49.298 -3.327 119.666 1.00 33.11 250 GLU A CA 1
ATOM 1923 C C . GLU A 1 250 ? 48.406 -2.094 119.779 1.00 34.19 250 GLU A C 1
ATOM 1924 O O . GLU A 1 250 ? 47.541 -2.025 120.653 1.00 33.77 250 GLU A O 1
ATOM 1930 N N . SER A 1 251 ? 48.610 -1.128 118.890 1.00 30.98 251 SER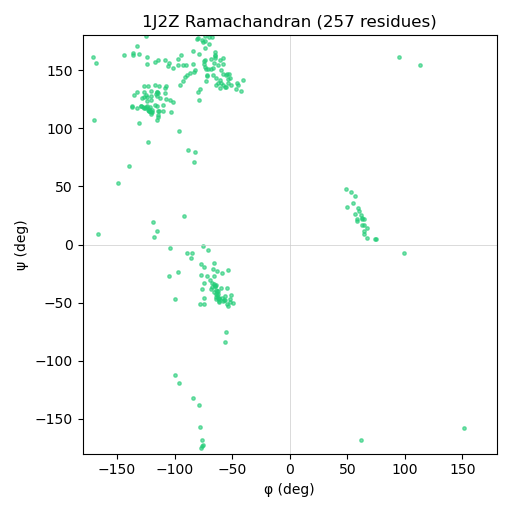 A N 1
ATOM 1931 C CA . SER A 1 251 ? 47.835 0.110 118.911 1.00 31.34 251 SER A CA 1
ATOM 1932 C C . SER A 1 251 ? 46.316 -0.068 118.858 1.00 30.39 251 SER A C 1
ATOM 1933 O O . SER A 1 251 ? 45.799 -0.847 118.060 1.00 28.43 251 SER A O 1
ATOM 1936 N N . SER A 1 252 ? 45.612 0.677 119.709 1.00 32.15 252 SER A N 1
ATOM 1937 C CA . SER A 1 252 ? 44.153 0.636 119.771 1.00 33.30 252 SER A CA 1
ATOM 1938 C C . SER A 1 252 ? 43.550 1.812 119.018 1.00 32.82 252 SER A C 1
ATOM 1939 O O . SER A 1 252 ? 42.615 1.654 118.233 1.00 31.73 252 SER A O 1
ATOM 1942 N N . ARG A 1 253 ? 44.088 3.000 119.265 1.00 31.07 253 ARG A N 1
ATOM 1943 C CA . ARG A 1 253 ? 43.588 4.201 118.612 1.00 31.83 253 ARG A CA 1
ATOM 1944 C C . ARG A 1 253 ? 44.221 4.415 117.251 1.00 27.96 253 ARG A C 1
ATOM 1945 O O . ARG A 1 253 ? 43.813 5.300 116.506 1.00 34.35 253 ARG A O 1
ATOM 1953 N N . GLY A 1 254 ? 45.213 3.594 116.927 1.00 26.41 254 GLY A N 1
ATOM 1954 C CA . GLY A 1 254 ? 45.893 3.733 115.655 1.00 24.96 254 GLY A CA 1
ATOM 1955 C C . GLY A 1 254 ? 47.133 4.581 115.851 1.00 27.04 254 GLY A C 1
ATOM 1956 O O . GLY A 1 254 ? 47.248 5.298 116.843 1.00 26.83 254 GLY A O 1
ATOM 1957 N N . VAL A 1 255 ? 48.065 4.500 114.911 1.00 25.38 255 VAL A N 1
ATOM 1958 C CA . VAL A 1 255 ? 49.300 5.261 114.997 1.00 28.48 255 VAL A CA 1
ATOM 1959 C C . VAL A 1 255 ? 49.149 6.623 114.338 1.00 31.73 255 VAL A C 1
ATOM 1960 O O . VAL A 1 255 ? 48.440 6.766 113.343 1.00 33.72 255 VAL A O 1
ATOM 1964 N N . ALA A 1 256 ? 49.820 7.619 114.901 1.00 32.66 256 ALA A N 1
ATOM 1965 C CA . ALA A 1 256 ? 49.757 8.978 114.382 1.00 41.28 256 ALA A CA 1
ATOM 1966 C C . ALA A 1 256 ? 50.252 9.077 112.944 1.00 46.86 256 ALA A C 1
ATOM 1967 O O . ALA A 1 256 ? 50.986 8.216 112.461 1.00 49.33 256 ALA A O 1
ATOM 1969 N N . TYR A 1 257 ? 49.836 10.145 112.274 1.00 54.46 257 TYR A N 1
ATOM 1970 C CA . TYR A 1 257 ? 50.205 10.421 110.891 1.00 61.30 257 TYR A CA 1
ATOM 1971 C C . TYR A 1 257 ? 51.704 10.720 110.823 1.00 59.20 257 TYR A C 1
ATOM 1972 O O . TYR A 1 257 ? 52.265 11.303 111.748 1.00 59.69 257 TYR A O 1
ATOM 1981 N N . LYS A 1 258 ? 52.351 10.329 109.732 1.00 62.54 258 LYS A N 1
ATOM 1982 C CA . LYS A 1 258 ? 53.780 10.580 109.579 1.00 68.88 258 LYS A CA 1
ATOM 1983 C C . LYS A 1 258 ? 54.026 11.810 108.701 1.00 75.45 258 LYS A C 1
ATOM 1984 O O . LYS A 1 258 ? 53.707 12.933 109.093 1.00 75.22 258 LYS A O 1
ATOM 1990 N N . SER A 1 259 ? 54.585 11.596 107.513 1.00 79.04 259 SER A N 1
ATOM 1991 C CA . SER A 1 259 ? 54.877 12.691 106.592 1.00 80.63 259 SER A CA 1
ATOM 1992 C C . SER A 1 259 ? 55.206 12.154 105.204 1.00 80.96 259 SER A C 1
ATOM 1993 O O . SER A 1 259 ? 55.634 12.903 104.325 1.00 79.03 259 SER A O 1
ATOM 1996 N N . SER A 1 260 ? 55.004 10.855 105.014 1.00 80.93 260 SER A N 1
ATOM 1997 C CA . SER A 1 260 ? 55.284 10.221 103.734 1.00 83.41 260 SER A CA 1
ATOM 1998 C C . SER A 1 260 ? 54.249 9.146 103.418 1.00 85.09 260 SER A C 1
ATOM 1999 O O . SER A 1 260 ? 53.913 8.915 102.255 1.00 85.26 260 SER A O 1
#

B-factor: mean 33.7, std 16.86, range [13.2, 105.56]

InterPro domains:
  IPR001451 Hexapeptide repeat [PF00132] (105-139)
  IPR010137 Acyl-[acyl-carrier-protein]--UDP-N-acetylglucosamine O-acyltransferase [MF_00387] (1-257)
  IPR010137 Acyl-[acyl-carrier-protein]--UDP-N-acetylglucosamine O-acyltransferase [PIRSF000456] (2-262)
  IPR010137 Acyl-[acyl-carrier-protein]--UDP-N-acetylglucosamine O-acyltransferase [PTHR43480] (2-259)
  IPR010137 Acyl-[acyl-carrier-protein]--UDP-N-acetylglucosamine O-acyltransferase [TIGR01852] (4-255)
  IPR010137 Acyl-[acyl-carrier-protein]--UDP-N-acetylglucosamine O-acyltransferase [cd03351] (3-255)
  IPR011004 Trimeric LpxA-like superfamily [SSF51161] (3-257)
  IPR029098 UDP N-acetylglucosamine O-acyltransferase, C-terminal [PF13720] (176-255)
  IPR037157 UDP-N-acetylglucosamine O-acyltransferase, C-terminal domain superfamily [G3DSA:1.20.1180.10] (194-270)

Foldseek 3Di:
DDEDPQDAADPQEAEEPLEAHAHHEYYENQEYEDAQEYEYHAEYEDANEYAEHNEYEYHAAYEADAFPDPPADPDRAYEYEYYAEYHYHQEYEYAAGPVAPRGAEAYEAEYEYHLEYHGHQEYYYHCEYEDANEYEYHNEYEEHQEYAAAPEYEDYNEYEYAQEYEYYPEYYQHYEFPQFYWYHPPIATEGGVVVRCVVVHDPVVVVVVRVLVVQLQDPPDDNLVSLVVLCVVCVDDVRSCRGSVSQNPIDSHHGHHDD

Radius of gyration: 19.76 Å; Cα contacts (8 Å, |Δi|>4): 763; chains: 1; bounding box: 44×36×64 Å